Protein 1I8K (pdb70)

Organism: Mus musculus (NCBI:txid10090)

B-factor: mean 15.09, std 10.27, range [2.0, 88.04]

Nearest PDB structures (foldseek):
  1i8k-assembly1_A  TM=1.010E+00  e=1.337E-21  Mus musculus
  4n1c-assembly1_B  TM=9.936E-01  e=2.724E-16  Homo sapiens
  6s2i-assembly1_B  TM=9.780E-01  e=7.546E-16  Mus musculus
  3d9a-assembly1_L  TM=9.884E-01  e=3.989E-14  unclassified
  5l0q-assembly1_E  TM=9.856E-01  e=5.806E-14  Homo sapiens

Structure (mmCIF, N/CA/C/O backbone):
data_1I8K
#
_entry.id   1I8K
#
_cell.length_a   110.500
_cell.length_b   44.800
_cell.length_c   108.600
_cell.angle_alpha   90.00
_cell.angle_beta   90.00
_cell.angle_gamma   90.00
#
_symmetry.space_group_name_H-M   'C 2 2 21'
#
loop_
_entity.id
_entity.type
_entity.pdbx_description
1 polymer 'EPIDERMAL GROWTH FACTOR RECEPTOR ANTIBODY MR1SCFV LIGHT CHAIN'
2 polymer 'EPIDERMAL GROWTH FACTOR RECEPTOR ANTIBODY MR1SCFV HEAVY CHAIN'
3 polymer 'EPIDERMAL GROWTH FACTOR RECEPTOR, EGFRVIII PEPTIDE ANTIGEN'
4 water water
#
loop_
_atom_site.group_PDB
_atom_site.id
_atom_site.type_symbol
_atom_site.label_atom_id
_atom_site.label_alt_id
_atom_site.label_comp_id
_atom_site.label_asym_id
_atom_site.label_entity_id
_atom_site.label_seq_id
_atom_site.pdbx_PDB_ins_code
_atom_site.Cartn_x
_atom_site.Cartn_y
_atom_site.Cartn_z
_atom_site.occupancy
_atom_site.B_iso_or_equiv
_atom_site.auth_seq_id
_atom_site.auth_comp_id
_atom_site.auth_asym_id
_atom_site.auth_atom_id
_atom_site.pdbx_PDB_model_num
ATOM 1 N N . ASP A 1 1 ? 12.212 6.782 9.326 1.00 27.84 1 ASP A N 1
ATOM 2 C CA . ASP A 1 1 ? 12.685 8.126 9.118 1.00 22.63 1 ASP A CA 1
ATOM 3 C C . ASP A 1 1 ? 11.677 8.808 8.226 1.00 21.18 1 ASP A C 1
ATOM 4 O O . ASP A 1 1 ? 11.544 8.546 7.021 1.00 22.09 1 ASP A O 1
ATOM 9 N N . ILE A 1 2 ? 10.924 9.674 8.873 1.00 16.75 2 ILE A N 1
ATOM 10 C CA . ILE A 1 2 ? 9.885 10.402 8.210 1.00 13.41 2 ILE A CA 1
ATOM 11 C C . ILE A 1 2 ? 10.547 11.697 7.796 1.00 13.31 2 ILE A C 1
ATOM 12 O O . ILE A 1 2 ? 11.205 12.333 8.623 1.00 13.72 2 ILE A O 1
ATOM 17 N N . GLU A 1 3 ? 10.445 12.119 6.541 1.00 12.95 3 GLU A N 1
ATOM 18 C CA . GLU A 1 3 ? 11.066 13.359 6.122 1.00 13.57 3 GLU A CA 1
ATOM 19 C C . GLU A 1 3 ? 9.954 14.402 6.046 1.00 12.45 3 GLU A C 1
ATOM 20 O O . GLU A 1 3 ? 8.812 14.088 5.681 1.00 11.22 3 GLU A O 1
ATOM 26 N N . LEU A 1 4 ? 10.270 15.628 6.446 1.00 11.71 4 LEU A N 1
ATOM 27 C CA . LEU A 1 4 ? 9.363 16.752 6.412 1.00 9.80 4 LEU A CA 1
ATOM 28 C C . LEU A 1 4 ? 9.964 17.765 5.457 1.00 11.42 4 LEU A C 1
ATOM 29 O O . LEU A 1 4 ? 11.160 18.081 5.562 1.00 10.17 4 LEU A O 1
ATOM 34 N N . THR A 1 5 ? 9.163 18.305 4.538 1.00 11.85 5 THR A N 1
ATOM 35 C CA . THR A 1 5 ? 9.621 19.327 3.607 1.00 10.46 5 THR A CA 1
ATOM 36 C C . THR A 1 5 ? 8.653 20.505 3.694 1.00 11.28 5 THR A C 1
ATOM 37 O O . THR A 1 5 ? 7.432 20.334 3.468 1.00 10.28 5 THR A O 1
ATOM 41 N N . GLN A 1 6 ? 9.211 21.683 4.019 1.00 10.95 6 GLN A N 1
ATOM 42 C CA . GLN A 1 6 ? 8.412 22.897 4.118 1.00 12.64 6 GLN A CA 1
ATOM 43 C C . GLN A 1 6 ? 8.374 23.725 2.849 1.00 14.71 6 GLN A C 1
ATOM 44 O O . GLN A 1 6 ? 9.279 23.606 2.002 1.00 14.45 6 GLN A O 1
ATOM 50 N N . SER A 1 7 ? 7.354 24.564 2.678 1.00 13.98 7 SER A N 1
ATOM 51 C CA . SER A 1 7 ? 7.302 25.453 1.543 1.00 14.85 7 SER A CA 1
ATOM 52 C C . SER A 1 7 ? 6.398 26.625 1.889 1.00 16.25 7 SER A C 1
ATOM 53 O O . SER A 1 7 ? 5.558 26.480 2.780 1.00 17.50 7 SER A O 1
ATOM 56 N N . PRO A 1 8 ? 6.546 27.815 1.304 1.00 16.64 8 PRO A N 1
ATOM 57 C CA . PRO A 1 8 ? 7.714 28.245 0.528 1.00 16.49 8 PRO A CA 1
ATOM 58 C C . PRO A 1 8 ? 9.000 28.300 1.354 1.00 15.33 8 PRO A C 1
ATOM 59 O O . PRO A 1 8 ? 8.938 28.283 2.574 1.00 15.40 8 PRO A O 1
ATOM 63 N N . ALA A 1 9 ? 10.196 28.309 0.791 1.00 14.25 9 ALA A N 1
ATOM 64 C CA . ALA A 1 9 ? 11.410 28.475 1.588 1.00 13.88 9 ALA A CA 1
ATOM 65 C C . ALA A 1 9 ? 11.392 29.855 2.267 1.00 15.04 9 ALA A C 1
ATOM 66 O O . ALA A 1 9 ? 11.923 29.999 3.380 1.00 14.96 9 ALA A O 1
ATOM 68 N N . SER A 1 10 ? 10.836 30.912 1.640 1.00 15.97 10 SER A N 1
ATOM 69 C CA . SER A 1 10 ? 10.701 32.200 2.318 1.00 18.14 10 SER A CA 1
ATOM 70 C C . SER A 1 10 ? 9.608 33.009 1.693 1.00 19.27 10 SER A C 1
ATOM 71 O O . SER A 1 10 ? 9.226 32.712 0.555 1.00 19.36 10 SER A O 1
ATOM 74 N N . LEU A 1 11 ? 9.070 34.003 2.395 1.00 20.76 11 LEU A N 1
ATOM 75 C CA . LEU A 1 11 ? 8.095 34.903 1.805 1.00 21.69 11 LEU A CA 1
ATOM 76 C C . LEU A 1 11 ? 8.089 36.205 2.579 1.00 20.87 11 LEU A C 1
ATOM 77 O O . LEU A 1 11 ? 8.613 36.290 3.695 1.00 18.86 11 LEU A O 1
ATOM 82 N N . SER A 1 12 ? 7.566 37.221 1.903 1.00 21.40 12 SER A N 1
ATOM 83 C CA . SER A 1 12 ? 7.508 38.584 2.392 1.00 22.77 12 SER A CA 1
ATOM 84 C C . SER A 1 12 ? 6.071 38.958 2.225 1.00 23.58 12 SER A C 1
ATOM 85 O O . SER A 1 12 ? 5.535 38.814 1.112 1.00 23.50 12 SER A O 1
ATOM 88 N N . VAL A 1 13 ? 5.431 39.373 3.315 1.00 23.43 13 VAL A N 1
ATOM 89 C CA . VAL A 1 13 ? 4.058 39.840 3.225 1.00 23.79 13 VAL A CA 1
ATOM 90 C C . VAL A 1 13 ? 3.994 41.258 3.796 1.00 24.39 13 VAL A C 1
ATOM 91 O O . VAL A 1 13 ? 4.926 41.729 4.435 1.00 23.58 13 VAL A O 1
ATOM 95 N N . ALA A 1 14 ? 2.892 41.951 3.534 1.00 25.37 14 ALA A N 1
ATOM 96 C CA . ALA A 1 14 ? 2.651 43.266 4.092 1.00 26.05 14 ALA A CA 1
ATOM 97 C C . ALA A 1 14 ? 1.814 43.067 5.352 1.00 25.77 14 ALA A C 1
ATOM 98 O O . ALA A 1 14 ? 1.056 42.076 5.444 1.00 23.98 14 ALA A O 1
ATOM 100 N N . THR A 1 15 ? 1.910 43.987 6.315 1.00 24.33 15 THR A N 1
ATOM 101 C CA . THR A 1 15 ? 1.097 43.896 7.511 1.00 25.98 15 THR A CA 1
ATOM 102 C C . THR A 1 15 ? -0.386 43.828 7.178 1.00 25.44 15 THR A C 1
ATOM 103 O O . THR A 1 15 ? -0.896 44.476 6.251 1.00 25.54 15 THR A O 1
ATOM 107 N N . GLY A 1 16 ? -0.969 42.842 7.842 1.00 24.01 16 GLY A N 1
ATOM 108 C CA . GLY A 1 16 ? -2.375 42.568 7.789 1.00 24.59 16 GLY A CA 1
ATOM 109 C C . GLY A 1 16 ? -2.693 41.530 6.735 1.00 25.74 16 GLY A C 1
ATOM 110 O O . GLY A 1 16 ? -3.860 41.139 6.654 1.00 27.36 16 GLY A O 1
ATOM 111 N N . GLU A 1 17 ? -1.723 41.049 5.946 1.00 25.61 17 GLU A N 1
ATOM 112 C CA . GLU A 1 17 ? -1.989 40.013 4.952 1.00 27.66 17 GLU A CA 1
ATOM 113 C C . GLU A 1 17 ? -1.874 38.598 5.520 1.00 26.26 17 GLU A C 1
ATOM 114 O O . GLU A 1 17 ? -1.193 38.391 6.521 1.00 23.54 17 GLU A O 1
ATOM 120 N N . LYS A 1 18 ? -2.530 37.614 4.922 1.00 25.29 18 LYS A N 1
ATOM 121 C CA . LYS A 1 18 ? -2.494 36.228 5.381 1.00 25.46 18 LYS A CA 1
ATOM 122 C C . LYS A 1 18 ? -1.226 35.501 4.956 1.00 24.22 18 LYS A C 1
ATOM 123 O O . LYS A 1 18 ? -0.822 35.741 3.811 1.00 24.04 18 LYS A O 1
ATOM 129 N N . VAL A 1 19 ? -0.552 34.661 5.767 1.00 22.90 19 VAL A N 1
ATOM 130 C CA . VAL A 1 19 ? 0.533 33.851 5.206 1.00 21.22 19 VAL A CA 1
ATOM 131 C C . VAL A 1 19 ? 0.108 32.393 5.314 1.00 19.66 19 VAL A C 1
ATOM 132 O O . VAL A 1 19 ? -0.651 32.028 6.221 1.00 17.00 19 VAL A O 1
ATOM 136 N N . THR A 1 20 ? 0.507 31.595 4.333 1.00 18.22 20 THR A N 1
ATOM 137 C CA . THR A 1 20 ? 0.210 30.168 4.271 1.00 18.49 20 THR A CA 1
ATOM 138 C C . THR A 1 20 ? 1.550 29.484 4.088 1.00 18.16 20 THR A C 1
ATOM 139 O O . THR A 1 20 ? 2.339 29.881 3.218 1.00 18.83 20 THR A O 1
ATOM 143 N N . ILE A 1 21 ? 1.845 28.508 4.942 1.00 17.73 21 ILE A N 1
ATOM 144 C CA . ILE A 1 21 ? 3.118 27.783 4.954 1.00 18.86 21 ILE A CA 1
ATOM 145 C C . ILE A 1 21 ? 2.677 26.337 4.982 1.00 18.54 21 ILE A C 1
ATOM 146 O O . ILE A 1 21 ? 1.686 25.993 5.643 1.00 18.51 21 ILE A O 1
ATOM 151 N N . ARG A 1 22 ? 3.387 25.475 4.292 1.00 16.27 22 ARG A N 1
ATOM 152 C CA . ARG A 1 22 ? 3.012 24.083 4.237 1.00 15.53 22 ARG A CA 1
ATOM 153 C C . ARG A 1 22 ? 4.164 23.208 4.696 1.00 14.11 22 ARG A C 1
ATOM 154 O O . ARG A 1 22 ? 5.328 23.618 4.6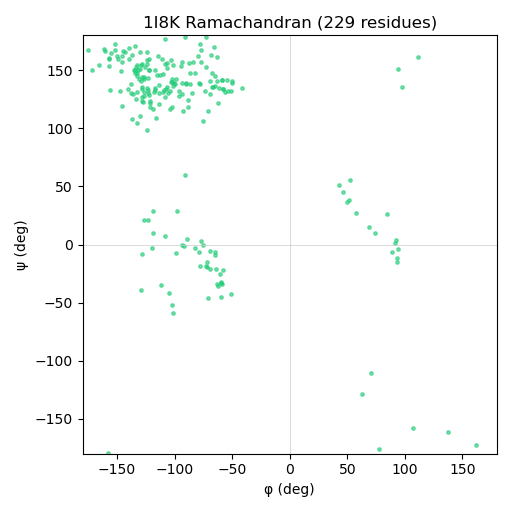54 1.00 14.46 22 ARG A O 1
ATOM 162 N N . CYS A 1 23 ? 3.843 22.019 5.173 1.00 11.30 23 CYS A N 1
ATOM 163 C CA . CYS A 1 23 ? 4.842 21.061 5.558 1.00 10.69 23 CYS A CA 1
ATOM 164 C C . CYS A 1 23 ? 4.259 19.694 5.215 1.00 12.08 23 CYS A C 1
ATOM 165 O O . CYS A 1 23 ? 3.178 19.306 5.698 1.00 10.91 23 CYS A O 1
ATOM 168 N N . MET A 1 24 ? 4.925 18.959 4.325 1.00 12.33 24 MET A N 1
ATOM 169 C CA . MET A 1 24 ? 4.424 17.644 3.942 1.00 13.23 24 MET A CA 1
ATOM 170 C C . MET A 1 24 ? 5.356 16.581 4.503 1.00 13.32 24 MET A C 1
ATOM 171 O O . MET A 1 24 ? 6.573 16.807 4.640 1.00 14.21 24 MET A O 1
ATOM 176 N N . THR A 1 25 ? 4.817 15.427 4.867 1.00 12.61 25 THR A N 1
ATOM 177 C CA . THR A 1 25 ? 5.627 14.369 5.450 1.00 14.54 25 THR A CA 1
ATOM 178 C C . THR A 1 25 ? 5.705 13.225 4.435 1.00 15.58 25 THR A C 1
ATOM 179 O O . THR A 1 25 ? 4.846 13.107 3.539 1.00 15.47 25 THR A O 1
ATOM 183 N N . SER A 1 26 ? 6.709 12.359 4.571 1.00 14.94 26 SER A N 1
ATOM 184 C CA . SER A 1 26 ? 6.885 11.253 3.668 1.00 14.05 26 SER A CA 1
ATOM 185 C C . SER A 1 26 ? 5.919 10.135 4.008 1.00 15.38 26 SER A C 1
ATOM 186 O O . SER A 1 26 ? 5.683 9.268 3.171 1.00 17.43 26 SER A O 1
ATOM 189 N N . THR A 1 27 ? 5.335 10.071 5.200 1.00 15.14 27 THR A N 1
ATOM 190 C CA . THR A 1 27 ? 4.402 9.025 5.550 1.00 16.01 27 THR A CA 1
ATOM 191 C C . THR A 1 27 ? 3.520 9.599 6.654 1.00 15.74 27 THR A C 1
ATOM 192 O O . THR A 1 27 ? 3.832 10.664 7.201 1.00 14.91 27 THR A O 1
ATOM 196 N N . ASP A 1 28 ? 2.386 8.944 6.925 1.00 13.48 28 ASP A N 1
ATOM 197 C CA . ASP A 1 28 ? 1.436 9.357 7.948 1.00 14.94 28 ASP A CA 1
ATOM 198 C C . ASP A 1 28 ? 2.068 9.534 9.332 1.00 15.02 28 ASP A C 1
ATOM 199 O O . ASP A 1 28 ? 2.909 8.742 9.760 1.00 14.89 28 ASP A O 1
ATOM 204 N N . ILE A 1 29 ? 1.621 10.553 10.062 1.00 13.14 29 ILE A N 1
ATOM 205 C CA . ILE A 1 29 ? 2.170 10.813 11.368 1.00 12.78 29 ILE A CA 1
ATOM 206 C C . ILE A 1 29 ? 1.086 10.909 12.433 1.00 12.10 29 ILE A C 1
ATOM 207 O O . ILE A 1 29 ? 1.315 11.478 13.500 1.00 11.40 29 ILE A O 1
ATOM 212 N N . ASP A 1 30 ? -0.109 10.347 12.206 1.00 13.14 30 ASP A N 1
ATOM 213 C CA . ASP A 1 30 ? -1.212 10.323 13.169 1.00 11.08 30 ASP A CA 1
ATOM 214 C C . ASP A 1 30 ? -1.525 11.707 13.736 1.00 11.03 30 ASP A C 1
ATOM 215 O O . ASP A 1 30 ? -1.837 11.895 14.919 1.00 10.24 30 ASP A O 1
ATOM 220 N N . ASP A 1 31 ? -1.437 12.703 12.852 1.00 9.78 31 ASP A N 1
ATOM 221 C CA . ASP A 1 31 ? -1.661 14.099 13.184 1.00 10.17 31 ASP A CA 1
ATOM 222 C C . ASP A 1 31 ? -0.772 14.664 14.286 1.00 8.74 31 ASP A C 1
ATOM 223 O O . ASP A 1 31 ? -1.109 15.653 14.931 1.00 6.63 31 ASP A O 1
ATOM 228 N N . ASP A 1 32 ? 0.430 14.105 14.469 1.00 7.85 32 ASP A N 1
ATOM 229 C CA . ASP A 1 32 ? 1.355 14.616 15.463 1.00 7.81 32 ASP A CA 1
ATOM 230 C C . ASP A 1 32 ? 2.261 15.673 14.835 1.00 8.22 32 ASP A C 1
ATOM 231 O O . ASP A 1 32 ? 3.493 15.513 14.785 1.00 8.41 32 ASP A O 1
ATOM 236 N N . MET A 1 33 ? 1.655 16.745 14.311 1.00 8.07 33 MET A N 1
ATOM 237 C CA . MET A 1 33 ? 2.420 17.812 13.666 1.00 8.37 33 MET A CA 1
ATOM 238 C C . MET A 1 33 ? 2.500 18.971 14.649 1.00 7.87 33 MET A C 1
ATOM 239 O O . MET A 1 33 ? 1.538 19.299 15.343 1.00 6.52 33 MET A O 1
ATOM 244 N N . ASN A 1 34 ? 3.658 19.607 14.725 1.00 8.08 34 ASN A N 1
ATOM 245 C CA . ASN A 1 34 ? 3.924 20.680 15.683 1.00 7.30 34 ASN A CA 1
ATOM 246 C C . ASN A 1 34 ? 4.556 21.814 14.916 1.00 6.81 34 ASN A C 1
ATOM 247 O O . ASN A 1 34 ? 5.269 21.569 13.921 1.00 7.56 34 ASN A O 1
ATOM 252 N N . TRP A 1 35 ? 4.291 23.029 15.350 1.00 5.56 35 TRP A N 1
ATOM 253 C CA . TRP A 1 35 ? 4.834 24.184 14.666 1.00 7.40 35 TRP A CA 1
ATOM 254 C C . TRP A 1 35 ? 5.518 25.101 15.683 1.00 6.28 35 TRP A C 1
ATOM 255 O O . TRP A 1 35 ? 4.999 25.338 16.781 1.00 5.91 35 TRP A O 1
ATOM 266 N N . TYR A 1 36 ? 6.652 25.671 15.298 1.00 6.23 36 TYR A N 1
ATOM 267 C CA . TYR A 1 36 ? 7.459 26.557 16.108 1.00 7.17 36 TYR A CA 1
ATOM 268 C C . TYR A 1 36 ? 7.779 27.839 15.329 1.00 8.31 36 TYR A C 1
ATOM 269 O O . TYR A 1 36 ? 7.828 27.850 14.087 1.00 9.03 36 TYR A O 1
ATOM 278 N N . GLN A 1 37 ? 8.036 28.911 16.066 1.00 8.64 37 GLN A N 1
ATOM 279 C CA . GLN A 1 37 ? 8.424 30.205 15.490 1.00 8.12 37 GLN A CA 1
ATOM 280 C C . GLN A 1 37 ? 9.747 30.525 16.124 1.00 8.41 37 GLN A C 1
ATOM 281 O O . GLN A 1 37 ? 9.819 30.482 17.354 1.00 8.95 37 GLN A O 1
ATOM 287 N N . GLN A 1 38 ? 10.795 30.896 15.396 1.00 10.13 38 GLN A N 1
ATOM 288 C CA . GLN A 1 38 ? 12.058 31.206 16.049 1.00 8.87 38 GLN A CA 1
ATOM 289 C C . GLN A 1 38 ? 12.492 32.592 15.583 1.00 9.80 38 GLN A C 1
ATOM 290 O O . GLN A 1 38 ? 12.494 32.893 14.372 1.00 9.16 38 GLN A O 1
ATOM 296 N N . LYS A 1 39 ? 12.845 33.400 16.575 1.00 11.07 39 LYS A N 1
ATOM 297 C CA . LYS A 1 39 ? 13.351 34.751 16.360 1.00 14.04 39 LYS A CA 1
ATOM 298 C C . LYS A 1 39 ? 14.851 34.770 16.557 1.00 15.12 39 LYS A C 1
ATOM 299 O O . LYS A 1 39 ? 15.383 33.877 17.226 1.00 13.50 39 LYS A O 1
ATOM 305 N N . PRO A 1 40 ? 15.617 35.733 16.027 1.00 18.18 40 PRO A N 1
ATOM 306 C CA . PRO A 1 40 ? 17.078 35.725 16.107 1.00 18.66 40 PRO A CA 1
ATOM 307 C C . PRO A 1 40 ? 17.564 35.695 17.539 1.00 17.16 40 PRO A C 1
ATOM 308 O O . PRO A 1 40 ? 17.023 36.361 18.416 1.00 18.32 40 PRO A O 1
ATOM 312 N N . GLY A 1 41 ? 18.526 34.825 17.790 1.00 16.67 41 GLY A N 1
ATOM 313 C CA . GLY A 1 41 ? 19.140 34.706 19.098 1.00 16.72 41 GLY A CA 1
ATOM 314 C C . GLY A 1 41 ? 18.261 34.023 20.133 1.00 17.08 41 GLY A C 1
ATOM 315 O O . GLY A 1 41 ? 18.607 34.034 21.311 1.00 15.61 41 GLY A O 1
ATOM 316 N N . GLU A 1 42 ? 17.128 33.418 19.758 1.00 16.47 42 GLU A N 1
ATOM 317 C CA . GLU A 1 42 ? 16.264 32.738 20.719 1.00 15.45 42 GLU A CA 1
ATOM 318 C C . GLU A 1 42 ? 16.062 31.296 20.289 1.00 11.40 42 GLU A C 1
ATOM 319 O O . GLU A 1 42 ? 16.242 31.013 19.103 1.00 10.52 42 GLU A O 1
ATOM 325 N N . PRO A 1 43 ? 15.677 30.345 21.149 1.00 10.65 43 PRO A N 1
ATOM 326 C CA . PRO A 1 43 ? 15.218 29.025 20.737 1.00 9.71 43 PRO A CA 1
ATOM 327 C C . PRO A 1 43 ? 13.884 29.120 20.021 1.00 10.24 43 PRO A C 1
ATOM 328 O O . PRO A 1 43 ? 13.181 30.144 20.144 1.00 11.39 43 PRO A O 1
ATOM 332 N N . PRO A 1 44 ? 13.476 28.090 19.276 1.00 11.14 44 PRO A N 1
ATOM 333 C CA . PRO A 1 44 ? 12.144 28.007 18.708 1.00 9.93 44 PRO A CA 1
ATOM 334 C C . PRO A 1 44 ? 11.112 28.050 19.837 1.00 10.07 44 PRO A C 1
ATOM 335 O O . PRO A 1 44 ? 11.313 27.473 20.902 1.00 9.56 44 PRO A O 1
ATOM 339 N N . LYS A 1 45 ? 10.002 28.749 19.592 1.00 9.21 45 LYS A N 1
ATOM 340 C CA . LYS A 1 45 ? 8.901 28.913 20.512 1.00 9.36 45 LYS A CA 1
ATOM 341 C C . LYS A 1 45 ? 7.775 28.029 19.995 1.00 7.74 45 LYS A C 1
ATOM 342 O O . LYS A 1 45 ? 7.398 28.136 18.823 1.00 7.88 45 LYS A O 1
ATOM 348 N N . PHE A 1 46 ? 7.192 27.206 20.868 1.00 7.68 46 PHE A N 1
ATOM 349 C CA . PHE A 1 46 ? 6.126 26.240 20.548 1.00 6.91 46 PHE A CA 1
ATOM 350 C C . PHE A 1 46 ? 4.831 26.963 20.248 1.00 7.71 46 PHE A C 1
ATOM 351 O O . PHE A 1 46 ? 4.287 27.597 21.159 1.00 8.00 46 PHE A O 1
ATOM 359 N N . LEU A 1 47 ? 4.307 26.893 19.029 1.00 6.70 47 LEU A N 1
ATOM 360 C CA . LEU A 1 47 ? 3.063 27.582 18.735 1.00 6.40 47 LEU A CA 1
ATOM 361 C C . LEU A 1 47 ? 1.865 26.648 18.645 1.00 7.71 47 LEU A C 1
ATOM 362 O O . LEU A 1 47 ? 0.770 26.980 19.144 1.00 6.98 47 LEU A O 1
ATOM 367 N N . ILE A 1 48 ? 2.078 25.496 17.996 1.00 5.72 48 ILE A N 1
ATOM 368 C CA . ILE A 1 48 ? 0.999 24.557 17.701 1.00 8.82 48 ILE A CA 1
ATOM 369 C C . ILE A 1 48 ? 1.479 23.166 18.095 1.00 9.05 48 ILE A C 1
ATOM 370 O O . ILE A 1 48 ? 2.581 22.788 17.679 1.00 9.60 48 ILE A O 1
ATOM 375 N N . SER A 1 49 ? 0.689 22.388 18.848 1.00 8.33 49 SER A N 1
ATOM 376 C CA . SER A 1 49 ? 1.060 21.010 19.139 1.00 7.28 49 SER A CA 1
ATOM 377 C C . SER A 1 49 ? 0.172 20.008 18.387 1.00 6.69 49 SER A C 1
ATOM 378 O O . SER A 1 49 ? -0.809 20.377 17.722 1.00 5.93 49 SER A O 1
ATOM 381 N N . GLU A 1 50 ? 0.512 18.730 18.570 1.00 6.22 50 GLU A N 1
ATOM 382 C CA . GLU A 1 50 ? -0.164 17.572 17.971 1.00 6.83 50 GLU A CA 1
ATOM 383 C C . GLU A 1 50 ? -1.690 17.740 18.008 1.00 7.16 50 GLU A C 1
ATOM 384 O O . GLU A 1 50 ? -2.196 18.145 19.062 1.00 7.47 50 GLU A O 1
ATOM 390 N N . GLY A 1 51 ? -2.432 17.452 16.927 1.00 8.29 51 GLY A N 1
ATOM 391 C CA . GLY A 1 51 ? -3.896 17.636 16.933 1.00 7.16 51 GLY A CA 1
ATOM 392 C C . GLY A 1 51 ? -4.264 19.071 16.597 1.00 8.08 51 GLY A C 1
ATOM 393 O O . GLY A 1 51 ? -5.316 19.576 16.993 1.00 9.35 51 GLY A O 1
ATOM 394 N N . ASN A 1 52 ? -3.386 19.758 15.846 1.00 9.09 52 ASN A N 1
ATOM 395 C CA . ASN A 1 52 ? -3.560 21.119 15.355 1.00 10.17 52 ASN A CA 1
ATOM 396 C C . ASN A 1 52 ? -4.143 22.082 16.378 1.00 8.50 52 ASN A C 1
ATOM 397 O O . ASN A 1 52 ? -5.105 22.798 16.096 1.00 12.01 52 ASN A O 1
ATOM 402 N N . THR A 1 53 ? -3.570 22.146 17.564 1.00 7.47 53 THR A N 1
ATOM 403 C CA . THR A 1 53 ? -4.108 22.999 18.579 1.00 9.83 53 THR A CA 1
ATOM 404 C C . THR A 1 53 ? -3.104 24.070 18.989 1.00 10.87 53 THR A C 1
ATOM 405 O O . THR A 1 53 ? -1.924 23.802 19.255 1.00 10.88 53 THR A O 1
ATOM 409 N N . LEU A 1 54 ? -3.598 25.297 19.016 1.00 9.15 54 LEU A N 1
ATOM 410 C CA . LEU A 1 54 ? -2.795 26.443 19.375 1.00 14.15 54 LEU A CA 1
ATOM 411 C C . LEU A 1 54 ? -2.356 26.349 20.835 1.00 15.80 54 LEU A C 1
ATOM 412 O O . LEU A 1 54 ? -3.152 25.971 21.707 1.00 17.59 54 LEU A O 1
ATOM 417 N N . ARG A 1 55 ? -1.097 26.639 21.164 1.00 14.87 55 ARG A N 1
ATOM 418 C CA . ARG A 1 55 ? -0.661 26.637 22.553 1.00 15.57 55 ARG A CA 1
ATOM 419 C C . ARG A 1 55 ? -1.340 27.783 23.311 1.00 16.14 55 ARG A C 1
ATOM 420 O O . ARG A 1 55 ? -1.601 28.839 22.711 1.00 15.32 55 ARG A O 1
ATOM 428 N N . PRO A 1 56 ? -1.658 27.708 24.606 1.00 17.87 56 PRO A N 1
ATOM 429 C CA . PRO A 1 56 ? -2.201 28.847 25.325 1.00 17.96 56 PRO A CA 1
ATOM 430 C C . PRO A 1 56 ? -1.168 29.977 25.357 1.00 17.36 56 PRO A C 1
ATOM 431 O O . PRO A 1 56 ? 0.049 29.778 25.388 1.00 15.16 56 PRO A O 1
ATOM 435 N N . GLY A 1 57 ? -1.711 31.166 25.200 1.00 17.25 57 GLY A N 1
ATOM 436 C CA . GLY A 1 57 ? -0.911 32.356 25.117 1.00 19.56 57 GLY A CA 1
ATOM 437 C C . GLY A 1 57 ? -0.611 32.693 23.665 1.00 20.49 57 GLY A C 1
ATOM 438 O O . GLY A 1 57 ? -0.217 33.822 23.371 1.00 24.63 57 GLY A O 1
ATOM 439 N N . VAL A 1 58 ? -0.795 31.823 22.680 1.00 20.02 58 VAL A N 1
ATOM 440 C CA . VAL A 1 58 ? -0.401 32.211 21.337 1.00 19.47 58 VAL A CA 1
ATOM 441 C C . VAL A 1 58 ? -1.593 32.951 20.722 1.00 18.68 58 VAL A C 1
ATOM 442 O O . VAL A 1 58 ? -2.727 32.543 20.970 1.00 19.00 58 VAL A O 1
ATOM 446 N N . PRO A 1 59 ? -1.410 34.068 19.995 1.00 19.15 59 PRO A N 1
ATOM 447 C CA . PRO A 1 59 ? -2.457 34.840 19.325 1.00 18.98 59 PRO A CA 1
ATOM 448 C C . PRO A 1 59 ? -3.353 33.983 18.472 1.00 18.79 59 PRO A C 1
ATOM 449 O O . PRO A 1 59 ? -2.853 33.173 17.690 1.00 19.23 59 PRO A O 1
ATOM 453 N N . SER A 1 60 ? -4.654 34.231 18.484 1.00 18.62 60 SER A N 1
ATOM 454 C CA . SER A 1 60 ? -5.568 33.432 17.687 1.00 19.14 60 SER A CA 1
ATOM 455 C C . SER A 1 60 ? -5.460 33.614 16.182 1.00 16.98 60 SER A C 1
ATOM 456 O O . SER A 1 60 ? -6.099 32.903 15.411 1.00 15.44 60 SER A O 1
ATOM 459 N N . ARG A 1 61 ? -4.629 34.560 15.726 1.00 15.77 61 ARG A N 1
ATOM 460 C CA . ARG A 1 61 ? -4.430 34.750 14.299 1.00 13.80 61 ARG A CA 1
ATOM 461 C C . ARG A 1 61 ? -3.627 33.610 13.705 1.00 14.39 61 ARG A C 1
ATOM 462 O O . ARG A 1 61 ? -3.608 33.429 12.483 1.00 14.71 61 ARG A O 1
ATOM 470 N N . PHE A 1 62 ? -2.970 32.813 14.558 1.00 12.93 62 PHE A N 1
ATOM 471 C CA . PHE A 1 62 ? -2.239 31.649 14.083 1.00 13.22 62 PHE A CA 1
ATOM 472 C C . PHE A 1 62 ? -3.174 30.457 14.080 1.00 13.40 62 PHE A C 1
ATOM 473 O O . PHE A 1 62 ? -3.935 30.258 15.040 1.00 13.92 62 PHE A O 1
ATOM 481 N N . SER A 1 63 ? -3.114 29.637 13.038 1.00 13.51 63 SER A N 1
ATOM 482 C CA . SER A 1 63 ? -3.904 28.419 12.944 1.00 13.85 63 SER A CA 1
ATOM 483 C C . SER A 1 63 ? -3.078 27.365 12.222 1.00 13.56 63 SER A C 1
ATOM 484 O O . SER A 1 63 ? -2.033 27.673 11.628 1.00 10.60 63 SER A O 1
ATOM 487 N N . SER A 1 64 ? -3.529 26.109 12.281 1.00 13.42 64 SER A N 1
ATOM 488 C CA . SER A 1 64 ? -2.911 25.065 11.473 1.00 13.85 64 SER A CA 1
ATOM 489 C C . SER A 1 64 ? -3.993 24.084 11.046 1.00 14.05 64 SER A C 1
ATOM 490 O O . SER A 1 64 ? -5.074 24.084 11.646 1.00 14.74 64 SER A O 1
ATOM 493 N N . SER A 1 65 ? -3.786 23.262 10.038 1.00 13.08 65 SER A N 1
ATOM 494 C CA . SER A 1 65 ? -4.736 22.267 9.638 1.00 13.86 65 SER A CA 1
ATOM 495 C C . SER A 1 65 ? -3.985 21.199 8.866 1.00 14.75 65 SER A C 1
ATOM 496 O O . SER A 1 65 ? -2.753 21.251 8.684 1.00 13.89 65 SER A O 1
ATOM 499 N N . GLY A 1 66 ? -4.732 20.202 8.413 1.00 15.53 66 GLY A N 1
ATOM 500 C CA . GLY A 1 66 ? -4.164 19.123 7.641 1.00 15.75 66 GLY A CA 1
ATOM 501 C C . GLY A 1 66 ? -4.183 17.828 8.428 1.00 15.85 66 GLY A C 1
ATOM 502 O O . GLY A 1 66 ? -4.325 17.786 9.660 1.00 17.51 66 GLY A O 1
ATOM 503 N N . THR A 1 67 ? -4.049 16.752 7.671 1.00 14.13 67 THR A N 1
ATOM 504 C CA . THR A 1 67 ? -4.013 15.431 8.224 1.00 14.84 67 THR A CA 1
ATOM 505 C C . THR A 1 67 ? -3.183 14.619 7.243 1.00 14.34 67 THR A C 1
ATOM 506 O O . THR A 1 67 ? -2.859 15.082 6.136 1.00 13.85 67 THR A O 1
ATOM 510 N N . GLY A 1 68 ? -2.887 13.384 7.655 1.00 14.95 68 GLY A N 1
ATOM 511 C CA . GLY A 1 68 ? -2.195 12.442 6.798 1.00 13.69 68 GLY A CA 1
ATOM 512 C C . GLY A 1 68 ? -0.755 12.865 6.620 1.00 13.26 68 GLY A C 1
ATOM 513 O O . GLY A 1 68 ? 0.018 12.783 7.575 1.00 12.30 68 GLY A O 1
ATOM 514 N N . THR A 1 69 ? -0.401 13.299 5.413 1.00 14.28 69 THR A N 1
ATOM 515 C CA . THR A 1 69 ? 0.955 13.739 5.100 1.00 13.28 69 THR A CA 1
ATOM 516 C C . THR A 1 69 ? 0.957 15.202 4.679 1.00 12.54 69 THR A C 1
ATOM 517 O O . THR A 1 69 ? 1.970 15.730 4.250 1.00 13.30 69 THR A O 1
ATOM 521 N N . ASP A 1 70 ? -0.130 15.946 4.830 1.00 12.66 70 ASP A N 1
ATOM 522 C CA . ASP A 1 70 ? -0.236 17.245 4.206 1.00 13.50 70 ASP A CA 1
ATOM 523 C C . ASP A 1 70 ? -0.736 18.249 5.225 1.00 12.79 70 ASP A C 1
ATOM 524 O O . ASP A 1 70 ? -1.921 18.257 5.580 1.00 11.64 70 ASP A O 1
ATOM 529 N N . PHE A 1 71 ? 0.175 19.084 5.722 1.00 10.46 71 PHE A N 1
ATOM 530 C CA . PHE A 1 71 ? -0.146 20.002 6.808 1.00 10.47 71 PHE A CA 1
ATOM 531 C C . PHE A 1 71 ? 0.103 21.453 6.417 1.00 10.53 71 PHE A C 1
ATOM 532 O O . PHE A 1 71 ? 0.965 21.775 5.586 1.00 10.22 71 PHE A O 1
ATOM 540 N N . VAL A 1 72 ? -0.694 22.339 7.016 1.00 10.91 72 VAL A N 1
ATOM 541 C CA . VAL A 1 72 ? -0.681 23.767 6.725 1.00 11.94 72 VAL A CA 1
ATOM 542 C C . VAL A 1 72 ? -0.658 24.598 8.017 1.00 12.05 72 VAL A C 1
ATOM 543 O O . VAL A 1 72 ? -1.274 24.237 9.024 1.00 10.70 72 VAL A O 1
ATOM 547 N N . PHE A 1 73 ? 0.030 25.727 7.986 1.00 10.02 73 PHE A N 1
ATOM 548 C CA . PHE A 1 73 ? 0.099 26.687 9.043 1.00 12.04 73 PHE A CA 1
ATOM 549 C C . PHE A 1 73 ? -0.255 28.022 8.399 1.00 11.74 73 PHE A C 1
ATOM 550 O O . PHE A 1 73 ? 0.261 28.348 7.314 1.00 12.73 73 PHE A O 1
ATOM 558 N N . THR A 1 74 ? -1.107 28.808 9.053 1.00 13.01 74 THR A N 1
ATOM 559 C CA . THR A 1 74 ? -1.494 30.116 8.538 1.00 14.29 74 THR A CA 1
ATOM 560 C C . THR A 1 74 ? -1.481 31.184 9.626 1.00 15.61 74 THR A C 1
ATOM 561 O O . THR A 1 74 ? -1.675 30.941 10.839 1.00 14.63 74 THR A O 1
ATOM 565 N N . ILE A 1 75 ? -1.199 32.405 9.181 1.00 15.45 75 ILE A N 1
ATOM 566 C CA . ILE A 1 75 ? -1.308 33.562 10.051 1.00 17.09 75 ILE A CA 1
ATOM 567 C C . ILE A 1 75 ? -2.318 34.419 9.286 1.00 19.69 75 ILE A C 1
ATOM 568 O O . ILE A 1 75 ? -2.138 34.723 8.103 1.00 18.26 75 ILE A O 1
ATOM 573 N N . GLU A 1 76 ? -3.452 34.689 9.908 1.00 23.39 76 GLU A N 1
ATOM 574 C CA . GLU A 1 76 ? -4.444 35.599 9.353 1.00 29.24 76 GLU A CA 1
ATOM 575 C C . GLU A 1 76 ? -3.968 36.948 9.852 1.00 30.44 76 GLU A C 1
ATOM 576 O O . GLU A 1 76 ? -3.412 37.003 10.956 1.00 34.32 76 GLU A O 1
ATOM 582 N N . ASN A 1 77 ? -4.142 38.056 9.131 1.00 31.22 77 ASN A N 1
ATOM 583 C CA . ASN A 1 77 ? -3.820 39.394 9.674 1.00 30.35 77 ASN A CA 1
ATOM 584 C C . ASN A 1 77 ? -2.392 39.470 10.246 1.00 28.27 77 ASN A C 1
ATOM 585 O O . ASN A 1 77 ? -2.193 39.816 11.412 1.00 28.10 77 ASN A O 1
ATOM 590 N N . THR A 1 78 ? -1.356 39.138 9.470 1.00 25.98 78 THR A N 1
ATOM 591 C CA . THR A 1 78 ? 0.008 39.175 9.980 1.00 24.25 78 THR A CA 1
ATOM 592 C C . THR A 1 78 ? 0.472 40.551 10.488 1.00 23.69 78 THR A C 1
ATOM 593 O O . THR A 1 78 ? 0.141 41.619 9.958 1.00 23.50 78 THR A O 1
ATOM 597 N N . LEU A 1 79 ? 1.229 40.544 11.569 1.00 21.45 79 LEU A N 1
ATOM 598 C CA . LEU A 1 79 ? 1.747 41.750 12.183 1.00 20.89 79 LEU A CA 1
ATOM 599 C C . LEU A 1 79 ? 3.267 41.770 12.062 1.00 20.43 79 LEU A C 1
ATOM 600 O O . LEU A 1 79 ? 3.908 40.735 11.854 1.00 18.76 79 LEU A O 1
ATOM 605 N N . SER A 1 80 ? 3.906 42.918 12.224 1.00 21.50 80 SER A N 1
ATOM 606 C CA . SER A 1 80 ? 5.352 43.010 12.128 1.00 23.65 80 SER A CA 1
ATOM 607 C C . SER A 1 80 ? 6.084 42.129 13.128 1.00 22.45 80 SER A C 1
ATOM 608 O O . SER A 1 80 ? 7.132 41.563 12.825 1.00 21.67 80 SER A O 1
ATOM 611 N N . GLU A 1 81 ? 5.514 41.964 14.323 1.00 21.36 81 GLU A N 1
ATOM 612 C CA . GLU A 1 81 ? 6.106 41.098 15.320 1.00 21.67 81 GLU A CA 1
ATOM 613 C C . GLU A 1 81 ? 6.131 39.630 14.898 1.00 19.72 81 GLU A C 1
ATOM 614 O O . GLU A 1 81 ? 6.669 38.801 15.608 1.00 20.93 81 GLU A O 1
ATOM 620 N N . ASP A 1 82 ? 5.538 39.217 13.791 1.00 18.80 82 ASP A N 1
ATOM 621 C CA . ASP A 1 82 ? 5.568 37.821 13.380 1.00 18.96 82 ASP A CA 1
ATOM 622 C C . ASP A 1 82 ? 6.758 37.505 12.517 1.00 19.32 82 ASP A C 1
ATOM 623 O O . ASP A 1 82 ? 6.827 36.398 11.974 1.00 20.58 82 ASP A O 1
ATOM 628 N N . VAL A 1 83 ? 7.678 38.445 12.305 1.00 19.03 83 VAL A N 1
ATOM 629 C CA . VAL A 1 83 ? 8.867 38.118 11.546 1.00 19.48 83 VAL A CA 1
ATOM 630 C C . VAL A 1 83 ? 9.674 37.024 12.240 1.00 16.87 83 VAL A C 1
ATOM 631 O O . VAL A 1 83 ? 9.870 37.053 13.458 1.00 17.96 83 VAL A O 1
ATOM 635 N N . GLY A 1 84 ? 10.129 36.029 11.493 1.00 16.28 84 GLY A N 1
ATOM 636 C CA . GLY A 1 84 ? 10.932 34.970 12.077 1.00 14.93 84 GLY A CA 1
ATOM 637 C C . GLY A 1 84 ? 10.948 33.774 11.166 1.00 13.33 84 GLY A C 1
ATOM 638 O O . GLY A 1 84 ? 10.438 33.821 10.037 1.00 13.67 84 GLY A O 1
ATOM 639 N N . ASP A 1 85 ? 11.528 32.688 11.663 1.00 12.93 85 ASP A N 1
ATOM 640 C CA . ASP A 1 85 ? 11.569 31.442 10.922 1.00 14.58 85 ASP A CA 1
ATOM 641 C C . ASP A 1 85 ? 10.551 30.469 11.499 1.00 12.51 85 ASP A C 1
ATOM 642 O O . ASP A 1 85 ? 10.502 30.338 12.717 1.00 11.77 85 ASP A O 1
ATOM 647 N N . TYR A 1 86 ? 9.729 29.815 10.697 1.00 12.11 86 TYR A N 1
ATOM 648 C CA . TYR A 1 86 ? 8.695 28.899 11.197 1.00 11.96 86 TYR A CA 1
ATOM 649 C C . TYR A 1 86 ? 9.062 27.471 10.838 1.00 11.07 86 TYR A C 1
ATOM 650 O O . TYR A 1 86 ? 9.449 27.196 9.683 1.00 12.64 86 TYR A O 1
ATOM 659 N N . TYR A 1 87 ? 8.999 26.582 11.822 1.00 9.79 87 TYR A N 1
ATOM 660 C CA . TYR A 1 87 ? 9.422 25.193 11.641 1.00 9.04 87 TYR A CA 1
ATOM 661 C C . TYR A 1 87 ? 8.329 24.216 11.960 1.00 7.84 87 TYR A C 1
ATOM 662 O O . TYR A 1 87 ? 7.574 24.494 12.888 1.00 7.33 87 TYR A O 1
ATOM 671 N N . CYS A 1 88 ? 8.229 23.118 11.221 1.00 7.56 88 CYS A N 1
ATOM 672 C CA . CYS A 1 88 ? 7.284 22.060 11.550 1.00 8.04 88 CYS A CA 1
ATOM 673 C C . CYS A 1 88 ? 8.108 20.911 12.104 1.00 8.25 88 CYS A C 1
ATOM 674 O O . CYS A 1 88 ? 9.307 20.814 11.783 1.00 8.99 88 CYS A O 1
ATOM 677 N N . LEU A 1 89 ? 7.483 20.048 12.902 1.00 7.60 89 LEU A N 1
ATOM 678 C CA . LEU A 1 89 ? 8.120 18.930 13.579 1.00 5.80 89 LEU A CA 1
ATOM 679 C C . LEU A 1 89 ? 7.106 17.785 13.690 1.00 6.19 89 LEU A C 1
ATOM 680 O O . LEU A 1 89 ? 5.963 18.001 14.134 1.00 7.65 89 LEU A O 1
ATOM 685 N N . GLN A 1 90 ? 7.501 16.569 13.342 1.00 5.54 90 GLN A N 1
ATOM 686 C CA . GLN A 1 90 ? 6.617 15.438 13.584 1.00 7.06 90 GLN A CA 1
ATOM 687 C C . GLN A 1 90 ? 7.140 14.771 14.847 1.00 6.16 90 GLN A C 1
ATO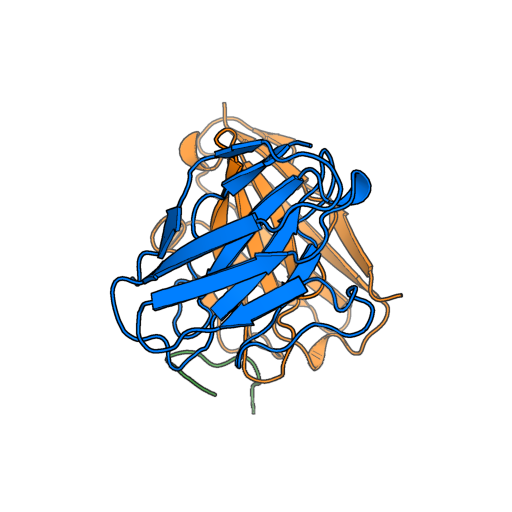M 688 O O . GLN A 1 90 ? 8.363 14.599 15.030 1.00 6.69 90 GLN A O 1
ATOM 694 N N . SER A 1 91 ? 6.204 14.370 15.690 1.00 5.52 91 SER A N 1
ATOM 695 C CA . SER A 1 91 ? 6.568 13.686 16.902 1.00 6.84 91 SER A CA 1
ATOM 696 C C . SER A 1 91 ? 5.914 12.325 17.015 1.00 7.16 91 SER A C 1
ATOM 697 O O . SER A 1 91 ? 5.755 11.789 18.127 1.00 6.35 91 SER A O 1
ATOM 700 N N . PHE A 1 92 ? 5.501 11.785 15.876 1.00 6.51 92 PHE A N 1
ATOM 701 C CA . PHE A 1 92 ? 4.885 10.467 15.836 1.00 6.94 92 PHE A CA 1
ATOM 702 C C . PHE A 1 92 ? 5.916 9.355 16.114 1.00 7.52 92 PHE A C 1
ATOM 703 O O . PHE A 1 92 ? 5.681 8.354 16.815 1.00 7.71 92 PHE A O 1
ATOM 711 N N . ASN A 1 93 ? 7.068 9.459 15.467 1.00 7.26 93 ASN A N 1
ATOM 712 C CA . ASN A 1 93 ? 8.107 8.448 15.583 1.00 9.29 93 ASN A CA 1
ATOM 713 C C . ASN A 1 93 ? 9.467 9.041 15.839 1.00 8.32 93 ASN A C 1
ATOM 714 O O . ASN A 1 93 ? 9.751 10.173 15.471 1.00 7.83 93 ASN A O 1
ATOM 719 N N . VAL A 1 94 ? 10.318 8.240 16.463 1.00 8.87 94 VAL A N 1
ATOM 720 C CA . VAL A 1 94 ? 11.722 8.570 16.672 1.00 8.88 94 VAL A CA 1
ATOM 721 C C . VAL A 1 94 ? 12.341 7.979 15.383 1.00 9.16 94 VAL A C 1
ATOM 722 O O . VAL A 1 94 ? 11.897 6.907 14.911 1.00 10.35 94 VAL A O 1
ATOM 726 N N . PRO A 1 95 ? 13.303 8.607 14.681 1.00 9.26 95 PRO A N 1
ATOM 727 C CA . PRO A 1 95 ? 13.862 9.904 15.001 1.00 8.37 95 PRO A CA 1
ATOM 728 C C . PRO A 1 95 ? 12.840 11.024 14.844 1.00 9.14 95 PRO A C 1
ATOM 729 O O . PRO A 1 95 ? 12.060 10.985 13.873 1.00 7.88 95 PRO A O 1
ATOM 733 N N . LEU A 1 96 ? 12.759 11.967 15.794 1.00 7.86 96 LEU A N 1
ATOM 734 C CA . LEU A 1 96 ? 11.852 13.088 15.587 1.00 8.07 96 LEU A CA 1
ATOM 735 C C . LEU A 1 96 ? 12.487 13.906 14.455 1.00 9.19 96 LEU A C 1
ATOM 736 O O . LEU A 1 96 ? 13.729 14.006 14.421 1.00 8.85 96 LEU A O 1
ATOM 741 N N . THR A 1 97 ? 11.727 14.454 13.507 1.00 6.89 97 THR A N 1
ATOM 742 C CA . THR A 1 97 ? 12.281 15.149 12.379 1.00 6.25 97 THR A CA 1
ATOM 743 C C . THR A 1 97 ? 11.527 16.447 12.165 1.00 6.55 97 THR A C 1
ATOM 744 O O . THR A 1 97 ? 10.327 16.574 12.425 1.00 7.08 97 THR A O 1
ATOM 748 N N . PHE A 1 98 ? 12.298 17.405 11.679 1.00 6.49 98 PHE A N 1
ATOM 749 C CA . PHE A 1 98 ? 11.897 18.773 11.464 1.00 7.42 98 PHE A CA 1
ATOM 750 C C . PHE A 1 98 ? 11.973 19.133 9.992 1.00 8.08 98 PHE A C 1
ATOM 751 O O . PHE A 1 98 ? 12.833 18.598 9.272 1.00 8.61 98 PHE A O 1
ATOM 759 N N . GLY A 1 99 ? 11.116 20.055 9.534 1.00 8.13 99 GLY A N 1
ATOM 760 C CA . GLY A 1 99 ? 11.341 20.656 8.225 1.00 8.50 99 GLY A CA 1
ATOM 761 C C . GLY A 1 99 ? 12.477 21.694 8.413 1.00 9.89 99 GLY A C 1
ATOM 762 O O . GLY A 1 99 ? 12.789 22.081 9.565 1.00 8.96 99 GLY A O 1
ATOM 763 N N . CYS A 1 100 ? 13.122 22.270 7.400 1.00 11.19 100 CYS A N 1
ATOM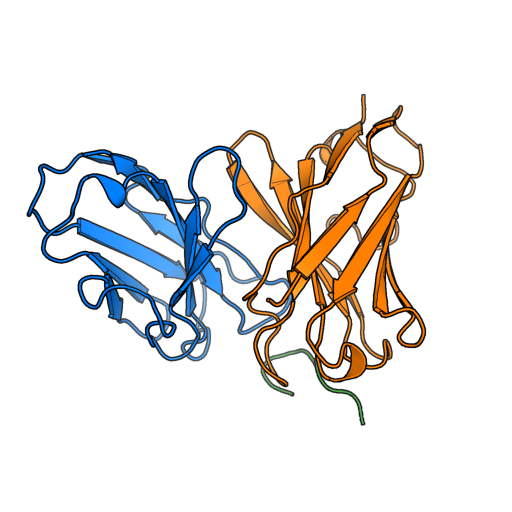 764 C CA . CYS A 1 100 ? 14.181 23.231 7.714 1.00 12.27 100 CYS A CA 1
ATOM 765 C C . CYS A 1 100 ? 13.770 24.717 7.651 1.00 13.78 100 CYS A C 1
ATOM 766 O O . CYS A 1 100 ? 14.564 25.626 7.339 1.00 12.84 100 CYS A O 1
ATOM 769 N N . GLY A 1 101 ? 12.480 24.989 7.919 1.00 11.72 101 GLY A N 1
ATOM 770 C CA . GLY A 1 101 ? 12.056 26.358 8.138 1.00 11.56 101 GLY A CA 1
ATOM 771 C C . GLY A 1 101 ? 11.536 27.088 6.924 1.00 12.71 101 GLY A C 1
ATOM 772 O O . GLY A 1 101 ? 11.841 26.730 5.784 1.00 11.84 101 GLY A O 1
ATOM 773 N N . THR A 1 102 ? 10.635 28.032 7.193 1.00 13.73 102 THR A N 1
ATOM 774 C CA . THR A 1 102 ? 10.160 28.973 6.200 1.00 13.92 102 THR A CA 1
ATOM 775 C C . THR A 1 102 ? 10.511 30.328 6.818 1.00 14.40 102 THR A C 1
ATOM 776 O O . THR A 1 102 ? 10.173 30.610 7.983 1.00 13.85 102 THR A O 1
ATOM 780 N N . LYS A 1 103 ? 11.199 31.181 6.045 1.00 15.65 103 LYS A N 1
ATOM 781 C CA . LYS A 1 103 ? 11.613 32.481 6.537 1.00 18.21 103 LYS A CA 1
ATOM 782 C C . LYS A 1 103 ? 10.526 33.502 6.277 1.00 17.59 103 LYS A C 1
ATOM 783 O O . LYS A 1 103 ? 10.116 33.637 5.114 1.00 18.51 103 LYS A O 1
ATOM 789 N N . LEU A 1 104 ? 10.026 34.215 7.292 1.00 16.56 104 LEU A N 1
ATOM 790 C CA . LEU A 1 104 ? 9.003 35.232 7.077 1.00 17.55 104 LEU A CA 1
ATOM 791 C C . LEU A 1 104 ? 9.500 36.643 7.372 1.00 18.77 104 LEU A C 1
ATOM 792 O O . LEU A 1 104 ? 10.091 36.924 8.424 1.00 17.05 104 LEU A O 1
ATOM 797 N N . GLU A 1 105 ? 9.234 37.527 6.395 1.00 22.05 105 GLU A N 1
ATOM 798 C CA . GLU A 1 105 ? 9.497 38.964 6.493 1.00 25.64 105 GLU A CA 1
ATOM 799 C C . GLU A 1 105 ? 8.207 39.730 6.194 1.00 26.84 105 GLU A C 1
ATOM 800 O O . GLU A 1 105 ? 7.302 39.227 5.497 1.00 24.92 105 GLU A O 1
ATOM 806 N N . ILE A 1 106 ? 8.140 40.926 6.775 1.00 29.46 106 ILE A N 1
ATOM 807 C CA . ILE A 1 106 ? 7.002 41.827 6.652 1.00 34.23 106 ILE A CA 1
ATOM 808 C C . ILE A 1 106 ? 7.567 43.111 6.020 1.00 36.54 106 ILE A C 1
ATOM 809 O O . ILE A 1 106 ? 8.681 43.493 6.395 1.00 38.99 106 ILE A O 1
ATOM 814 N N . GLN B 2 1 ? 8.299 30.538 33.691 1.00 28.20 301 GLN B N 1
ATOM 815 C CA . GLN B 2 1 ? 8.532 29.915 34.988 1.00 24.65 301 GLN B CA 1
ATOM 816 C C . GLN B 2 1 ? 9.339 28.642 34.765 1.00 19.50 301 GLN B C 1
ATOM 817 O O . GLN B 2 1 ? 10.324 28.471 35.459 1.00 19.87 301 GLN B O 1
ATOM 823 N N . VAL B 2 2 ? 8.944 27.733 33.873 1.00 16.73 302 VAL B N 1
ATOM 824 C CA . VAL B 2 2 ? 9.749 26.554 33.552 1.00 15.65 302 VAL B CA 1
ATOM 825 C C . VAL B 2 2 ? 11.096 27.100 33.056 1.00 15.96 302 VAL B C 1
ATOM 826 O O . VAL B 2 2 ? 11.069 28.056 32.259 1.00 17.03 302 VAL B O 1
ATOM 830 N N . LYS B 2 3 ? 12.241 26.593 33.500 1.00 13.13 303 LYS B N 1
ATOM 831 C CA . LYS B 2 3 ? 13.523 27.118 33.062 1.00 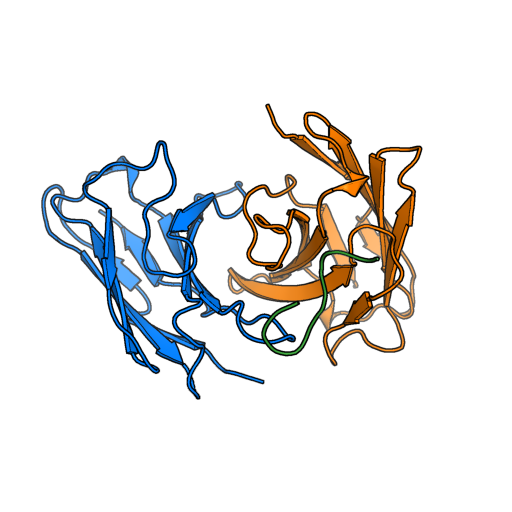12.99 303 LYS B CA 1
ATOM 832 C C . LYS B 2 3 ? 14.434 25.937 32.813 1.00 10.76 303 LYS B C 1
ATOM 833 O O . LYS B 2 3 ? 14.516 25.018 33.627 1.00 8.79 303 LYS B O 1
ATOM 839 N N . LEU B 2 4 ? 15.069 25.944 31.650 1.00 10.96 304 LEU B N 1
ATOM 840 C CA . LEU B 2 4 ? 16.094 24.949 31.300 1.00 10.82 304 LEU B CA 1
ATOM 841 C C . LEU B 2 4 ? 17.418 25.746 31.146 1.00 10.02 304 LEU B C 1
ATOM 842 O O . LEU B 2 4 ? 17.587 26.565 30.224 1.00 8.35 304 LEU B O 1
ATOM 847 N N . GLN B 2 5 ? 18.347 25.568 32.094 1.00 9.53 305 GLN B N 1
ATOM 848 C CA . GLN B 2 5 ? 19.605 26.336 32.145 1.00 8.34 305 GLN B CA 1
ATOM 849 C C . GLN B 2 5 ? 20.769 25.465 31.648 1.00 7.84 305 GLN B C 1
ATOM 850 O O . GLN B 2 5 ? 21.164 24.472 32.268 1.00 7.97 305 GLN B O 1
ATOM 856 N N . GLN B 2 6 ? 21.381 25.886 30.550 1.00 9.12 306 GLN B N 1
ATOM 857 C CA . GLN B 2 6 ? 22.400 25.084 29.892 1.00 8.30 306 GLN B CA 1
ATOM 858 C C . GLN B 2 6 ? 23.802 25.585 30.236 1.00 10.42 306 GLN B C 1
ATOM 859 O O . GLN B 2 6 ? 23.985 26.763 30.613 1.00 9.73 306 GLN B O 1
ATOM 865 N N . SER B 2 7 ? 24.760 24.664 30.145 1.00 8.96 307 SER B N 1
ATOM 866 C CA . SER B 2 7 ? 26.155 25.005 30.265 1.00 12.01 307 SER B CA 1
ATOM 867 C C . SER B 2 7 ? 26.991 23.880 29.682 1.00 10.86 307 SER B C 1
ATOM 868 O O . SER B 2 7 ? 26.461 22.817 29.335 1.00 12.18 307 SER B O 1
ATOM 871 N N . GLY B 2 8 ? 28.281 24.139 29.503 1.00 13.34 308 GLY B N 1
ATOM 872 C CA . GLY B 2 8 ? 29.232 23.173 28.979 1.00 12.81 308 GLY B CA 1
ATOM 873 C C . GLY B 2 8 ? 29.563 23.619 27.559 1.00 14.02 308 GLY B C 1
ATOM 874 O O . GLY B 2 8 ? 29.381 24.803 27.178 1.00 16.25 308 GLY B O 1
ATOM 875 N N . GLY B 2 9 ? 30.025 22.712 26.727 1.00 12.30 309 GLY B N 1
ATOM 876 C CA . GLY B 2 9 ? 30.255 23.065 25.341 1.00 11.88 309 GLY B CA 1
ATOM 877 C C . GLY B 2 9 ? 31.535 23.853 25.131 1.00 11.77 309 GLY B C 1
ATOM 878 O O . GLY B 2 9 ? 32.332 24.033 26.045 1.00 12.42 309 GLY B O 1
ATOM 879 N N . GLY B 2 10 ? 31.759 24.276 23.905 1.00 11.38 310 GLY B N 1
ATOM 880 C CA . GLY B 2 10 ? 32.963 25.015 23.593 1.00 11.42 310 GLY B CA 1
ATOM 881 C C . GLY B 2 10 ? 33.536 24.531 22.271 1.00 11.10 310 GLY B C 1
ATOM 882 O O . GLY B 2 10 ? 32.860 23.891 21.446 1.00 9.97 310 GLY B O 1
ATOM 883 N N . LEU B 2 11 ? 34.820 24.848 22.099 1.00 10.99 311 LEU B N 1
ATOM 884 C CA . LEU B 2 11 ? 35.556 24.510 20.909 1.00 9.77 311 LEU B CA 1
ATOM 885 C C . LEU B 2 11 ? 36.525 23.403 21.270 1.00 10.29 311 LEU B C 1
ATOM 886 O O . LEU B 2 11 ? 37.318 23.534 22.206 1.00 10.52 311 LEU B O 1
ATOM 891 N N . VAL B 2 12 ? 36.489 22.302 20.528 1.00 12.59 312 VAL B N 1
ATOM 892 C CA . VAL B 2 12 ? 37.369 21.161 20.760 1.00 10.44 312 VAL B CA 1
ATOM 893 C C . VAL B 2 12 ? 37.874 20.691 19.399 1.00 9.68 312 VAL B C 1
ATOM 894 O O . VAL B 2 12 ? 37.324 21.042 18.351 1.00 9.35 312 VAL B O 1
ATOM 898 N N . LYS B 2 13 ? 38.945 19.891 19.408 1.00 10.01 313 LYS B N 1
ATOM 899 C CA . LYS B 2 13 ? 39.530 19.342 18.182 1.00 12.30 313 LYS B CA 1
ATOM 900 C C . LYS B 2 13 ? 38.767 18.071 17.790 1.00 10.40 313 LYS B C 1
ATOM 901 O O . LYS B 2 13 ? 38.188 17.425 18.672 1.00 9.41 313 LYS B O 1
ATOM 907 N N . PRO B 2 14 ? 38.738 17.603 16.544 1.00 10.17 314 PRO B N 1
ATOM 908 C CA . PRO B 2 14 ? 38.159 16.304 16.198 1.00 11.61 314 PRO B CA 1
ATOM 909 C C . PRO B 2 14 ? 38.702 15.189 17.093 1.00 11.97 314 PRO B C 1
ATOM 910 O O . PRO B 2 14 ? 39.886 15.205 17.474 1.00 13.94 314 PRO B O 1
ATOM 914 N N . GLY B 2 15 ? 37.823 14.269 17.481 1.00 10.00 315 GLY B N 1
ATOM 915 C CA . GLY B 2 15 ? 38.136 13.156 18.343 1.00 8.69 315 GLY B CA 1
ATOM 916 C C . GLY B 2 15 ? 37.881 13.457 19.813 1.00 9.98 315 GLY B C 1
ATOM 917 O O . GLY B 2 15 ? 37.856 12.524 20.617 1.00 11.71 315 GLY B O 1
ATOM 918 N N . ALA B 2 16 ? 37.645 14.716 20.201 1.00 9.37 316 ALA B N 1
ATOM 919 C CA . ALA B 2 16 ? 37.483 15.111 21.585 1.00 9.08 316 ALA B CA 1
ATOM 920 C C . ALA B 2 16 ? 36.117 14.796 22.190 1.00 8.88 316 ALA B C 1
ATOM 921 O O . ALA B 2 16 ? 35.198 14.371 21.487 1.00 10.16 316 ALA B O 1
ATOM 923 N N . SER B 2 17 ? 35.954 14.989 23.488 1.00 10.61 317 SER B N 1
ATOM 924 C CA . SER B 2 17 ? 34.715 14.763 24.203 1.00 11.60 317 SER B CA 1
ATOM 925 C C . SER B 2 17 ? 34.277 16.044 24.896 1.00 13.31 317 SER B C 1
ATOM 926 O O . SER B 2 17 ? 35.107 16.936 25.161 1.00 12.11 317 SER B O 1
ATOM 929 N N . LEU B 2 18 ? 32.979 16.118 25.225 1.00 12.10 318 LEU B N 1
ATOM 930 C CA . LEU B 2 18 ? 32.384 17.310 25.794 1.00 12.22 318 LEU B CA 1
ATOM 931 C C . LEU B 2 18 ? 31.137 16.855 26.556 1.00 11.96 318 LEU B C 1
ATOM 932 O O . LEU B 2 18 ? 30.428 15.990 26.053 1.00 11.36 318 LEU B O 1
ATOM 937 N N . LYS B 2 19 ? 30.855 17.273 27.791 1.00 11.49 319 LYS B N 1
ATOM 938 C CA . LYS B 2 19 ? 29.623 16.863 28.456 1.00 11.16 319 LYS B CA 1
ATOM 939 C C . LYS B 2 19 ? 28.770 18.127 28.628 1.00 11.67 319 LYS B C 1
ATOM 940 O O . LYS B 2 19 ? 29.235 19.113 29.217 1.00 13.12 319 LYS B O 1
ATOM 946 N N . LEU B 2 20 ? 27.563 18.174 28.072 1.00 8.54 320 LEU B N 1
ATOM 947 C CA . LEU B 2 20 ? 26.661 19.306 28.172 1.00 8.85 320 LEU B CA 1
ATOM 948 C C . LEU B 2 20 ? 25.722 19.088 29.354 1.00 7.76 320 LEU B C 1
ATOM 949 O O . LEU B 2 20 ? 25.291 17.948 29.571 1.00 9.05 320 LEU B O 1
ATOM 954 N N . SER B 2 21 ? 25.438 20.126 30.145 1.00 7.99 321 SER B N 1
ATOM 955 C CA . SER B 2 21 ? 24.498 20.055 31.255 1.00 8.57 321 SER B CA 1
ATOM 956 C C . SER B 2 21 ? 23.247 20.891 31.002 1.00 8.46 321 SER B C 1
ATOM 957 O O . SER B 2 21 ? 23.320 21.954 30.363 1.00 8.29 321 SER B O 1
ATOM 960 N N . CYS B 2 22 ? 22.104 20.427 31.496 1.00 8.05 322 CYS B N 1
ATOM 961 C CA . CYS B 2 22 ? 20.881 21.221 31.422 1.00 8.45 322 CYS B CA 1
ATOM 962 C C . CYS B 2 22 ? 20.168 21.106 32.756 1.00 6.51 322 CYS B C 1
ATOM 963 O O . CYS B 2 22 ? 19.662 20.039 33.097 1.00 8.31 322 CYS B O 1
ATOM 966 N N . VAL B 2 23 ? 20.150 22.148 33.580 1.00 7.69 323 VAL B N 1
ATOM 967 C CA . VAL B 2 23 ? 19.560 22.067 34.920 1.00 6.64 323 VAL B CA 1
ATOM 968 C C . VAL B 2 23 ? 18.157 22.611 34.765 1.00 7.32 323 VAL B C 1
ATOM 969 O O . VAL B 2 23 ? 17.993 23.694 34.170 1.00 8.28 323 VAL B O 1
ATOM 973 N N . THR B 2 24 ? 17.141 21.920 35.290 1.00 7.73 324 THR B N 1
ATOM 974 C CA . THR B 2 24 ? 15.764 22.380 35.118 1.00 7.27 324 THR B CA 1
ATOM 975 C C . THR B 2 24 ? 15.187 22.925 36.414 1.00 6.90 324 THR B C 1
ATOM 976 O O . THR B 2 24 ? 15.641 22.588 37.515 1.00 6.90 324 THR B O 1
ATOM 980 N N . SER B 2 25 ? 14.200 23.798 36.300 1.00 7.22 325 SER B N 1
ATOM 981 C CA . SER B 2 25 ? 13.493 24.270 37.458 1.00 8.23 325 SER B CA 1
ATOM 982 C C . SER B 2 25 ? 12.084 24.592 37.014 1.00 8.96 325 SER B C 1
ATOM 983 O O . SER B 2 25 ? 11.796 24.727 35.814 1.00 9.32 325 SER B O 1
ATOM 986 N N . GLY B 2 26 ? 11.185 24.686 37.984 1.00 8.57 326 GLY B N 1
ATOM 987 C CA . GLY B 2 26 ? 9.841 25.113 37.677 1.00 10.93 326 GLY B CA 1
ATOM 988 C C . GLY B 2 26 ? 8.890 23.977 37.396 1.00 12.38 326 GLY B C 1
ATOM 989 O O . GLY B 2 26 ? 7.751 24.275 37.014 1.00 13.49 326 GLY B O 1
ATOM 990 N N . PHE B 2 27 ? 9.272 22.707 37.511 1.00 9.50 327 PHE B N 1
ATOM 991 C CA . PHE B 2 27 ? 8.323 21.641 37.309 1.00 9.47 327 PHE B CA 1
ATOM 992 C C . PHE B 2 27 ? 8.889 20.394 37.972 1.00 9.81 327 PHE B C 1
ATOM 993 O O . PHE B 2 27 ? 10.093 20.365 38.274 1.00 9.31 327 PHE B O 1
ATOM 1001 N N . THR B 2 28 ? 8.079 19.343 38.170 1.00 8.60 328 THR B N 1
ATOM 1002 C CA . THR B 2 28 ? 8.585 18.074 38.682 1.00 7.46 328 THR B CA 1
ATOM 1003 C C . THR B 2 28 ? 9.309 17.437 37.502 1.00 8.08 328 THR B C 1
ATOM 1004 O O . THR B 2 28 ? 8.696 16.911 36.570 1.00 8.68 328 THR B O 1
ATOM 1008 N N . PHE B 2 29 ? 10.632 17.442 37.553 1.00 8.53 329 PHE B N 1
ATOM 1009 C CA . PHE B 2 29 ? 11.491 16.978 36.478 1.00 7.70 329 PHE B CA 1
ATOM 1010 C C . PHE B 2 29 ? 11.210 15.526 36.162 1.00 7.19 329 PHE B C 1
ATOM 1011 O O . PHE B 2 29 ? 11.028 15.204 34.999 1.00 6.85 329 PHE B O 1
ATOM 1019 N N . ARG B 2 30 ? 11.079 14.630 37.129 1.00 8.42 330 ARG B N 1
ATOM 1020 C CA . ARG B 2 30 ? 10.868 13.215 36.838 1.00 10.10 330 ARG B CA 1
ATOM 1021 C C . ARG B 2 30 ? 9.566 12.863 36.135 1.00 9.34 330 ARG B C 1
ATOM 1022 O O . ARG B 2 30 ? 9.334 11.705 35.797 1.00 8.80 330 ARG B O 1
ATOM 1030 N N . LYS B 2 31 ? 8.632 13.811 35.985 1.00 9.86 331 LYS B N 1
ATOM 1031 C CA . LYS B 2 31 ? 7.348 13.530 35.328 1.00 10.77 331 LYS B CA 1
ATOM 1032 C C . LYS B 2 31 ? 7.458 13.829 33.831 1.00 8.50 331 LYS B C 1
ATOM 1033 O O . LYS B 2 31 ? 6.483 13.648 33.094 1.00 8.71 331 LYS B O 1
ATOM 1039 N N . PHE B 2 32 ? 8.607 14.297 33.334 1.00 6.71 332 PHE B N 1
ATOM 1040 C CA . PHE B 2 32 ? 8.742 14.684 31.946 1.00 6.76 332 PHE B CA 1
ATOM 1041 C C . PHE B 2 32 ? 9.905 14.007 31.236 1.00 6.58 332 PHE B C 1
ATOM 1042 O O . PHE B 2 32 ? 10.939 13.747 31.853 1.00 7.07 332 PHE B O 1
ATOM 1050 N N . GLY B 2 33 ? 9.707 13.652 29.962 1.00 5.03 333 GLY B N 1
ATOM 1051 C CA . GLY B 2 33 ? 10.793 13.175 29.119 1.00 5.98 333 GLY B CA 1
ATOM 1052 C C . GLY B 2 33 ? 11.556 14.415 28.646 1.00 7.39 333 GLY B C 1
ATOM 1053 O O . GLY B 2 33 ? 11.031 15.551 28.663 1.00 7.11 333 GLY B O 1
ATOM 1054 N N . MET B 2 34 ? 12.788 14.247 28.173 1.00 6.54 334 MET B N 1
ATOM 1055 C CA . MET B 2 34 ? 13.622 15.385 27.762 1.00 6.25 334 MET B CA 1
ATOM 1056 C C . MET B 2 34 ? 14.364 14.980 26.496 1.0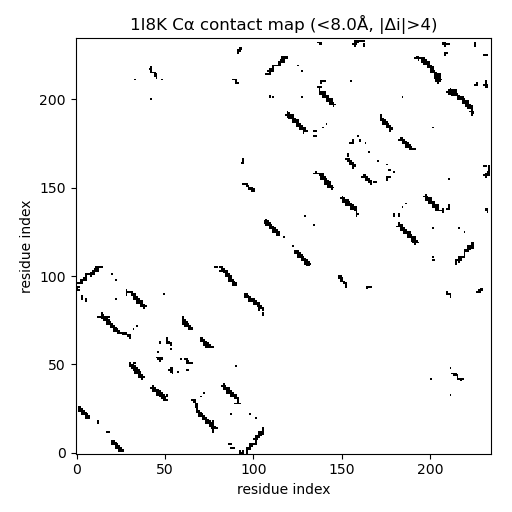0 4.60 334 MET B C 1
ATOM 1057 O O . MET B 2 34 ? 14.519 13.775 26.221 1.00 5.56 334 MET B O 1
ATOM 1062 N N . SER B 2 35 ? 14.847 15.930 25.706 1.00 5.01 335 SER B N 1
ATOM 1063 C CA . SER B 2 35 ? 15.600 15.648 24.488 1.00 4.35 335 SER B CA 1
ATOM 1064 C C . SER B 2 35 ? 16.706 16.687 24.316 1.00 4.20 335 SER B C 1
ATOM 1065 O O . SER B 2 35 ? 16.709 17.722 24.991 1.00 6.47 335 SER B O 1
ATOM 1068 N N . TRP B 2 36 ? 17.634 16.375 23.421 1.00 4.45 336 TRP B N 1
ATOM 1069 C CA . TRP B 2 36 ? 18.603 17.346 22.931 1.00 5.54 336 TRP B CA 1
ATOM 1070 C C . TRP B 2 36 ? 18.332 17.496 21.438 1.00 6.16 336 TRP B C 1
ATOM 1071 O O . TRP B 2 36 ? 18.089 16.469 20.787 1.00 5.80 336 TRP B O 1
ATOM 1082 N N . VAL B 2 37 ? 18.282 18.704 20.868 1.00 6.33 337 VAL B N 1
ATOM 1083 C CA . VAL B 2 37 ? 18.207 18.844 19.423 1.00 9.20 337 VAL B CA 1
ATOM 1084 C C . VAL B 2 37 ? 19.224 19.936 19.086 1.00 9.53 337 VAL B C 1
ATOM 1085 O O . VAL B 2 37 ? 19.542 20.799 19.913 1.00 9.09 337 VAL B O 1
ATOM 1089 N N . ARG B 2 38 ? 19.813 19.873 17.903 1.00 6.88 338 ARG B N 1
ATOM 1090 C CA . ARG B 2 38 ? 20.867 20.779 17.545 1.00 7.00 338 ARG B CA 1
ATOM 1091 C C . ARG B 2 38 ? 20.498 21.531 16.293 1.00 8.10 338 ARG B C 1
ATOM 1092 O O . ARG B 2 38 ? 19.797 20.994 15.413 1.00 9.76 338 ARG B O 1
ATOM 1100 N N . GLN B 2 39 ? 21.029 22.758 16.198 1.00 8.21 339 GLN B N 1
ATOM 1101 C CA . GLN B 2 39 ? 20.777 23.623 15.081 1.00 9.15 339 GLN B CA 1
ATOM 1102 C C . GLN B 2 39 ? 22.098 23.979 14.417 1.00 10.27 339 GLN B C 1
ATOM 1103 O O . GLN B 2 39 ? 23.018 24.473 15.071 1.00 10.68 339 GLN B O 1
ATOM 1109 N N . THR B 2 40 ? 22.221 23.660 13.140 1.00 11.49 340 THR B N 1
ATOM 1110 C CA . THR B 2 40 ? 23.443 23.925 12.389 1.00 12.55 340 THR B CA 1
ATOM 1111 C C . THR B 2 40 ? 23.412 25.297 11.708 1.00 13.75 340 THR B C 1
ATOM 1112 O O . THR B 2 40 ? 22.394 26.002 11.788 1.00 11.30 340 THR B O 1
ATOM 1116 N N . SER B 2 41 ? 24.454 25.736 11.003 1.00 14.40 341 SER B N 1
ATOM 1117 C CA . SER B 2 41 ? 24.521 27.089 10.484 1.00 14.99 341 SER B CA 1
ATOM 1118 C C . SER B 2 41 ? 23.539 27.367 9.368 1.00 14.31 341 SER B C 1
ATOM 1119 O O . SER B 2 41 ? 23.163 28.507 9.088 1.00 15.99 341 SER B O 1
ATOM 1122 N N . ASP B 2 42 ? 23.084 26.293 8.731 1.00 14.86 342 ASP B N 1
ATOM 1123 C CA . ASP B 2 42 ? 22.044 26.398 7.719 1.00 15.84 342 ASP B CA 1
ATOM 1124 C C . ASP B 2 42 ? 20.636 26.595 8.291 1.00 15.56 342 ASP B C 1
ATOM 1125 O O . ASP B 2 42 ? 19.635 26.523 7.564 1.00 15.88 342 ASP B O 1
ATOM 1130 N N . LYS B 2 43 ? 20.588 26.704 9.620 1.00 14.74 343 LYS B N 1
ATOM 1131 C CA . LYS B 2 43 ? 19.421 26.880 10.461 1.00 15.38 343 LYS B CA 1
ATOM 1132 C C . LYS B 2 43 ? 18.524 25.657 10.504 1.00 13.89 343 LYS B C 1
ATOM 1133 O O . LYS B 2 43 ? 17.415 25.756 11.037 1.00 13.13 343 LYS B O 1
ATOM 1139 N N . CYS B 2 44 ? 18.980 24.486 10.059 1.00 11.72 344 CYS B N 1
ATOM 1140 C CA . CYS B 2 44 ? 18.153 23.295 10.147 1.00 12.28 344 CYS B CA 1
ATOM 1141 C C . CYS B 2 44 ? 18.263 22.705 11.543 1.00 11.78 344 CYS B C 1
ATOM 1142 O O . CYS B 2 44 ? 19.308 22.808 12.198 1.00 12.53 344 CYS B O 1
ATOM 1145 N N . LEU B 2 45 ? 17.199 22.089 12.034 1.00 10.58 345 LEU B N 1
ATOM 1146 C CA . LEU B 2 45 ? 17.138 21.535 13.373 1.00 8.83 345 LEU B CA 1
ATOM 1147 C C . LEU B 2 45 ? 17.210 20.024 13.247 1.00 8.50 345 LEU B C 1
ATOM 1148 O O . LEU B 2 45 ? 16.556 19.445 12.363 1.00 7.91 345 LEU B O 1
ATOM 1153 N N . GLU B 2 46 ? 18.014 19.360 14.078 1.00 7.04 346 GLU B N 1
ATOM 1154 C CA . GLU B 2 46 ? 18.151 17.917 14.003 1.00 8.19 346 GLU B CA 1
ATOM 1155 C C . GLU B 2 46 ? 18.058 17.378 15.411 1.00 7.74 346 GLU B C 1
ATOM 1156 O O . GLU B 2 46 ? 18.781 17.807 16.322 1.00 7.60 346 GLU B O 1
ATOM 1162 N N . TRP B 2 47 ? 17.134 16.438 15.602 1.00 6.86 347 TRP B N 1
ATOM 1163 C CA . TRP B 2 47 ? 16.973 15.768 16.879 1.00 6.76 347 TRP B CA 1
ATOM 1164 C C . TRP B 2 47 ? 18.229 14.900 17.131 1.00 7.51 347 TRP B C 1
ATOM 1165 O O . TRP B 2 47 ? 18.728 14.211 16.215 1.00 7.67 347 TRP B O 1
ATOM 1176 N N . VAL B 2 48 ? 18.748 14.967 18.360 1.00 5.15 348 VAL B N 1
ATOM 1177 C CA . VAL B 2 48 ? 19.937 14.209 18.749 1.00 5.91 348 VAL B CA 1
ATOM 1178 C C . VAL B 2 48 ? 19.585 12.974 19.584 1.00 5.58 348 VAL B C 1
ATOM 1179 O O . VAL B 2 48 ? 20.012 11.862 19.243 1.00 5.06 348 VAL B O 1
ATOM 1183 N N . ALA B 2 49 ? 18.800 13.127 20.663 1.00 5.00 349 ALA B N 1
ATOM 1184 C CA . ALA B 2 49 ? 18.516 12.021 21.560 1.00 5.55 349 ALA B CA 1
ATOM 1185 C C . ALA B 2 49 ? 17.342 12.376 22.477 1.00 6.69 349 ALA B C 1
ATOM 1186 O O . ALA B 2 49 ? 17.128 13.573 22.742 1.00 6.50 349 ALA B O 1
ATOM 1188 N N . SER B 2 50 ? 16.617 11.376 22.983 1.00 5.50 350 SER B N 1
ATOM 1189 C CA . SER B 2 50 ? 15.535 11.573 23.917 1.00 5.79 350 SER B CA 1
ATOM 1190 C C . SER B 2 50 ? 15.678 10.585 25.052 1.00 5.54 350 SER B C 1
ATOM 1191 O O . SER B 2 50 ? 16.283 9.513 24.857 1.00 6.31 350 SER B O 1
ATOM 1194 N N . ILE B 2 51 ? 15.158 10.934 26.230 1.00 5.87 351 ILE B N 1
ATOM 1195 C CA . ILE B 2 51 ? 15.216 10.066 27.405 1.00 5.89 351 ILE B CA 1
ATOM 1196 C C . ILE B 2 51 ? 13.882 10.170 28.169 1.00 5.52 351 ILE B C 1
ATOM 1197 O O . ILE B 2 51 ? 13.328 11.267 28.375 1.00 4.08 351 ILE B O 1
ATOM 1202 N N . SER B 2 52 ? 13.372 8.991 28.535 1.00 6.64 352 SER B N 1
ATOM 1203 C CA . SER B 2 52 ? 12.157 8.859 29.312 1.00 5.79 352 SER B CA 1
ATOM 1204 C C . SER B 2 52 ? 12.278 9.409 30.727 1.00 7.72 352 SER B C 1
ATOM 1205 O O . SER B 2 52 ? 13.394 9.637 31.236 1.00 5.66 352 SER B O 1
ATOM 1208 N N . THR B 2 53 ? 11.136 9.507 31.421 1.00 6.72 353 THR B 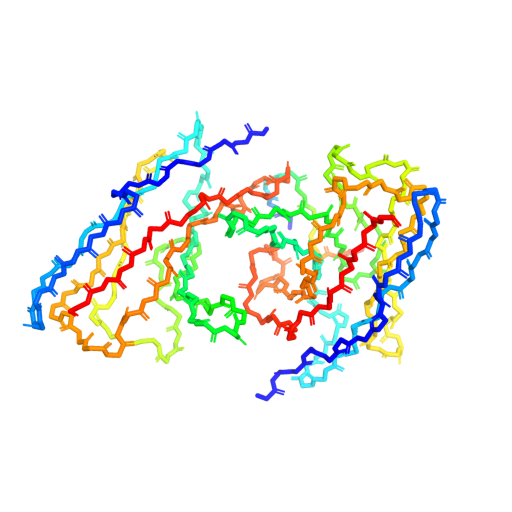N 1
ATOM 1209 C CA . THR B 2 53 ? 11.065 10.077 32.741 1.00 8.51 353 THR B CA 1
ATOM 1210 C C . THR B 2 53 ? 12.056 9.524 33.771 1.00 8.87 353 THR B C 1
ATOM 1211 O O . THR B 2 53 ? 12.678 10.266 34.526 1.00 9.03 353 THR B O 1
ATOM 1215 N N . GLY B 2 54 ? 12.234 8.211 33.786 1.00 8.64 354 GLY B N 1
ATOM 1216 C CA . GLY B 2 54 ? 13.131 7.606 34.745 1.00 9.53 354 GLY B CA 1
ATOM 1217 C C . GLY B 2 54 ? 14.488 7.301 34.132 1.00 9.13 354 GLY B C 1
ATOM 1218 O O . GLY B 2 54 ? 15.427 6.921 34.846 1.00 10.38 354 GLY B O 1
ATOM 1219 N N . GLY B 2 55 ? 14.656 7.459 32.820 1.00 8.04 355 GLY B N 1
ATOM 1220 C CA . GLY B 2 55 ? 15.930 7.113 32.177 1.00 7.20 355 GLY B CA 1
ATOM 1221 C C . GLY B 2 55 ? 16.008 5.682 31.653 1.00 7.59 355 GLY B C 1
ATOM 1222 O O . GLY B 2 55 ? 17.019 5.282 31.059 1.00 8.13 355 GLY B O 1
ATOM 1223 N N . TYR B 2 56 ? 14.931 4.886 31.784 1.00 7.20 356 TYR B N 1
ATOM 1224 C CA . TYR B 2 56 ? 14.936 3.490 31.333 1.00 8.17 356 TYR B CA 1
ATOM 1225 C C . TYR B 2 56 ? 14.913 3.324 29.817 1.00 8.55 356 TYR B C 1
ATOM 1226 O O . TYR B 2 56 ? 15.266 2.266 29.282 1.00 8.40 356 TYR B O 1
ATOM 1235 N N . ASN B 2 57 ? 14.493 4.360 29.083 1.00 7.62 357 ASN B N 1
ATOM 1236 C CA . ASN B 2 57 ? 14.423 4.284 27.628 1.00 7.62 357 ASN B CA 1
ATOM 1237 C C . ASN B 2 57 ? 15.156 5.465 27.054 1.00 6.78 357 ASN B C 1
ATOM 1238 O O . ASN B 2 57 ? 14.892 6.610 27.477 1.00 9.78 357 ASN B O 1
ATOM 1243 N N . THR B 2 58 ? 16.108 5.227 26.157 1.00 6.81 358 THR B N 1
ATOM 1244 C CA . THR B 2 58 ? 16.821 6.324 25.522 1.00 5.94 358 THR B CA 1
ATOM 1245 C C . THR B 2 58 ? 16.771 6.065 24.030 1.00 6.14 358 THR B C 1
ATOM 1246 O O . THR B 2 58 ? 16.697 4.915 23.578 1.00 5.66 358 THR B O 1
ATOM 1250 N N . TYR B 2 59 ? 16.804 7.114 23.222 1.00 6.26 359 TYR B N 1
ATOM 1251 C CA . TYR B 2 59 ? 16.692 7.037 21.759 1.00 5.56 359 TYR B CA 1
ATOM 1252 C C . TYR B 2 59 ? 17.714 8.008 21.191 1.00 6.84 359 TYR B C 1
ATOM 1253 O O . TYR B 2 59 ? 17.827 9.111 21.728 1.00 6.55 359 TYR B O 1
ATOM 1262 N N . TYR B 2 60 ? 18.424 7.622 20.124 1.00 7.47 360 TYR B N 1
ATOM 1263 C CA . TYR B 2 60 ? 19.496 8.386 19.504 1.00 6.80 360 TYR B CA 1
ATOM 1264 C C . TYR B 2 60 ? 19.324 8.465 18.000 1.00 7.90 360 TYR B C 1
ATOM 1265 O O . TYR B 2 60 ? 18.749 7.581 17.355 1.00 7.30 360 TYR B O 1
ATOM 1274 N N . SER B 2 61 ? 19.796 9.554 17.412 1.00 7.70 361 SER B N 1
ATOM 1275 C CA . SER B 2 61 ? 19.816 9.649 15.981 1.00 8.30 361 SER B CA 1
ATOM 1276 C C . SER B 2 61 ? 20.929 8.702 15.529 1.00 8.03 361 SER B C 1
ATOM 1277 O O . SER B 2 61 ? 21.916 8.429 16.242 1.00 7.01 361 SER B O 1
ATOM 1280 N N . ASP B 2 62 ? 20.785 8.193 14.318 1.00 8.27 362 ASP B N 1
ATOM 1281 C CA . ASP B 2 62 ? 21.810 7.359 13.712 1.00 11.20 362 ASP B CA 1
ATOM 1282 C C . ASP B 2 62 ? 23.101 8.121 13.610 1.00 10.55 362 ASP B C 1
ATOM 1283 O O . ASP B 2 62 ? 24.147 7.497 13.704 1.00 9.90 362 ASP B O 1
ATOM 1288 N N . ASN B 2 63 ? 23.042 9.439 13.405 1.00 10.58 363 ASN B N 1
ATOM 1289 C CA . ASN B 2 63 ? 24.239 10.270 13.357 1.00 11.73 363 ASN B CA 1
ATOM 1290 C C . ASN B 2 63 ? 25.098 10.282 14.612 1.00 12.06 363 ASN B C 1
ATOM 1291 O O . ASN B 2 63 ? 26.294 10.568 14.490 1.00 12.50 363 ASN B O 1
ATOM 1296 N N . VAL B 2 64 ? 24.547 10.014 15.806 1.00 9.66 364 VAL B N 1
ATOM 1297 C CA . VAL B 2 64 ? 25.330 10.064 17.026 1.00 8.91 364 VAL B CA 1
ATOM 1298 C C . VAL B 2 64 ? 25.395 8.725 17.781 1.00 11.07 364 VAL B C 1
ATOM 1299 O O . VAL B 2 64 ? 26.084 8.615 18.823 1.00 10.35 364 VAL B O 1
ATOM 1303 N N . LYS B 2 65 ? 24.694 7.669 17.315 1.00 11.17 365 LYS B N 1
ATOM 1304 C CA . LYS B 2 65 ? 24.753 6.350 17.955 1.00 13.26 365 LYS B CA 1
ATOM 1305 C C . LYS B 2 65 ? 26.172 5.811 18.117 1.00 11.71 365 LYS B C 1
ATOM 1306 O O . LYS B 2 65 ? 26.969 5.900 17.184 1.00 11.54 365 LYS B O 1
ATOM 1312 N N . GLY B 2 66 ? 26.550 5.309 19.291 1.00 10.13 366 GLY B N 1
ATOM 1313 C CA . GLY B 2 66 ? 27.893 4.790 19.476 1.00 9.78 366 GLY B CA 1
ATOM 1314 C C . GLY B 2 66 ? 28.867 5.883 19.924 1.00 9.39 366 GLY B C 1
ATOM 1315 O O . GLY B 2 66 ? 30.022 5.566 20.226 1.00 9.75 366 GLY B O 1
ATOM 1316 N N . ARG B 2 67 ? 28.461 7.159 19.967 1.00 7.79 367 ARG B N 1
ATOM 1317 C CA . ARG B 2 67 ? 29.334 8.246 20.362 1.00 7.27 367 ARG B CA 1
ATOM 1318 C C . ARG B 2 67 ? 28.702 9.109 21.440 1.00 8.39 367 ARG B C 1
ATOM 1319 O O . ARG B 2 67 ? 29.423 9.589 22.336 1.00 9.17 367 ARG B O 1
ATOM 1327 N N . PHE B 2 68 ? 27.391 9.395 21.399 1.00 6.71 368 PHE B N 1
ATOM 1328 C CA . PHE B 2 68 ? 26.775 10.275 22.396 1.00 6.36 368 PHE B CA 1
ATOM 1329 C C . PHE B 2 68 ? 25.921 9.525 23.404 1.00 7.40 368 PHE B C 1
ATOM 1330 O O . PHE B 2 68 ? 25.291 8.509 23.053 1.00 6.68 368 PHE B O 1
ATOM 1338 N N . THR B 2 69 ? 25.761 10.019 24.627 1.00 7.26 369 THR B N 1
ATOM 1339 C CA . THR B 2 69 ? 24.943 9.305 25.589 1.00 7.23 369 THR B CA 1
ATOM 1340 C C . THR B 2 69 ? 24.097 10.372 26.245 1.00 8.77 369 THR B C 1
ATOM 1341 O O . THR B 2 69 ? 24.671 11.379 26.710 1.00 7.56 369 THR B O 1
ATOM 1345 N N . ILE B 2 70 ? 22.775 10.171 26.301 1.00 7.15 370 ILE B N 1
ATOM 1346 C CA . ILE B 2 70 ? 21.878 11.083 27.018 1.00 6.29 370 ILE B CA 1
ATOM 1347 C C . ILE B 2 70 ? 21.596 10.410 28.371 1.00 6.92 370 ILE B C 1
ATOM 1348 O O . ILE B 2 70 ? 21.414 9.183 28.431 1.00 6.81 370 ILE B O 1
ATOM 1353 N N . SER B 2 71 ? 21.585 11.153 29.469 1.00 5.80 371 SER B N 1
ATOM 1354 C CA . SER B 2 71 ? 21.332 10.565 30.762 1.00 6.61 371 SER B CA 1
ATOM 1355 C C . SER B 2 71 ? 20.710 11.638 31.620 1.00 6.90 371 SER B C 1
ATOM 1356 O O . SER B 2 71 ? 20.713 12.815 31.222 1.00 7.82 371 SER B O 1
ATOM 1359 N N . ARG B 2 72 ? 20.151 11.301 32.774 1.00 5.95 372 ARG B N 1
ATOM 1360 C CA . ARG B 2 72 ? 19.597 12.338 33.602 1.00 7.79 372 ARG B CA 1
ATOM 1361 C C . ARG B 2 72 ? 19.826 11.916 35.038 1.00 8.76 372 ARG B C 1
ATOM 1362 O O . ARG B 2 72 ? 19.948 10.715 35.329 1.00 7.31 372 ARG B O 1
ATOM 1370 N N . GLU B 2 73 ? 19.839 12.892 35.936 1.00 10.18 373 GLU B N 1
ATOM 1371 C CA . GLU B 2 73 ? 19.935 12.627 37.357 1.00 11.46 373 GLU B CA 1
ATOM 1372 C C . GLU B 2 73 ? 18.735 13.300 37.966 1.00 9.43 373 GLU B C 1
ATOM 1373 O O . GLU B 2 73 ? 18.759 14.504 38.223 1.00 10.17 373 GLU B O 1
ATOM 1379 N N . ASN B 2 74 ? 17.680 12.549 38.227 1.00 9.76 374 ASN B N 1
ATOM 1380 C CA . ASN B 2 74 ? 16.420 13.134 38.682 1.00 9.69 374 ASN B CA 1
ATOM 1381 C C . ASN B 2 74 ? 16.509 13.845 40.007 1.00 11.83 374 ASN B C 1
ATOM 1382 O O . ASN B 2 74 ? 15.934 14.931 40.139 1.00 11.23 374 ASN B O 1
ATOM 1387 N N . ALA B 2 75 ? 17.324 13.339 40.950 1.00 12.73 375 ALA B N 1
ATOM 1388 C CA . ALA B 2 75 ? 17.494 14.015 42.229 1.00 12.82 375 ALA B CA 1
ATOM 1389 C C . ALA B 2 75 ? 18.135 15.398 42.108 1.00 12.70 375 ALA B C 1
ATOM 1390 O O . ALA B 2 75 ? 17.987 16.247 42.990 1.00 13.06 375 ALA B O 1
ATOM 13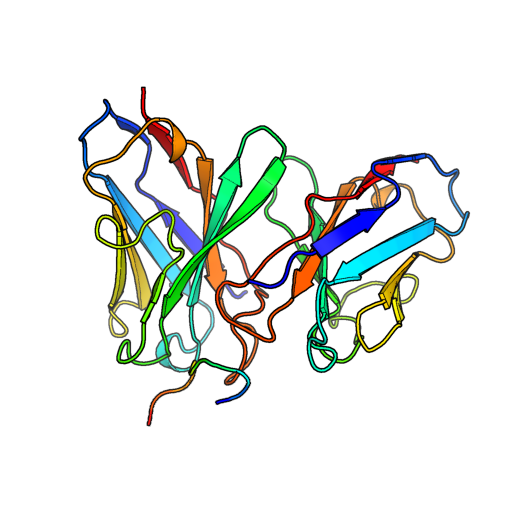92 N N . LYS B 2 76 ? 18.830 15.653 41.009 1.00 11.01 376 LYS B N 1
ATOM 1393 C CA . LYS B 2 76 ? 19.482 16.927 40.786 1.00 11.51 376 LYS B CA 1
ATOM 1394 C C . LYS B 2 76 ? 18.782 17.759 39.721 1.00 9.60 376 LYS B C 1
ATOM 1395 O O . LYS B 2 76 ? 19.309 18.774 39.259 1.00 10.87 376 LYS B O 1
ATOM 1401 N N . ASN B 2 77 ? 17.612 17.328 39.234 1.00 9.93 377 ASN B N 1
ATOM 1402 C CA . ASN B 2 77 ? 16.884 18.008 38.168 1.00 9.01 377 ASN B CA 1
ATOM 1403 C C . ASN B 2 77 ? 17.769 18.315 36.975 1.00 9.40 377 ASN B C 1
ATOM 1404 O O . ASN B 2 77 ? 17.645 19.352 36.320 1.00 11.26 377 ASN B O 1
ATOM 1409 N N . THR B 2 78 ? 18.700 17.414 36.647 1.00 9.31 378 THR B N 1
ATOM 1410 C CA . THR B 2 78 ? 19.632 17.680 35.566 1.00 9.02 378 THR B CA 1
ATOM 1411 C C . THR B 2 78 ? 19.653 16.633 34.462 1.00 6.62 378 THR B C 1
ATOM 1412 O O . THR B 2 78 ? 19.601 15.440 34.734 1.00 6.13 378 THR B O 1
ATOM 1416 N N . LEU B 2 79 ? 19.648 17.122 33.231 1.00 7.21 379 LEU B N 1
ATOM 1417 C CA . LEU B 2 79 ? 19.748 16.354 32.002 1.00 7.70 379 LEU B CA 1
ATOM 1418 C C . LEU B 2 79 ? 21.185 16.496 31.465 1.00 8.79 379 LEU B C 1
ATOM 1419 O O . LEU B 2 79 ? 21.716 17.624 31.501 1.00 8.60 379 LEU B O 1
ATOM 1424 N N . TYR B 2 80 ? 21.819 15.431 30.940 1.00 8.23 380 TYR B N 1
ATOM 1425 C CA . TYR B 2 80 ? 23.163 15.539 30.373 1.00 7.98 380 TYR B CA 1
ATOM 1426 C C . TYR B 2 80 ? 23.237 14.965 28.969 1.00 7.59 380 TYR B C 1
ATOM 1427 O O . TYR B 2 80 ? 22.422 14.111 28.571 1.00 6.72 380 TYR B O 1
ATOM 1436 N N . LEU B 2 81 ? 24.220 15.473 28.222 1.00 6.83 381 LEU B N 1
ATOM 1437 C CA . LEU B 2 81 ? 24.589 14.879 26.944 1.00 7.24 381 LEU B CA 1
ATOM 1438 C C . LEU B 2 81 ? 26.103 14.690 26.966 1.00 8.02 381 LEU B C 1
ATOM 1439 O O . LEU B 2 81 ? 26.853 15.672 26.979 1.00 7.86 381 LEU B O 1
ATOM 1444 N N . GLN B 2 82 ? 26.561 13.444 27.029 1.00 6.79 382 GLN B N 1
ATOM 1445 C CA . GLN B 2 82 ? 27.977 13.133 26.951 1.00 8.33 382 GLN B CA 1
ATOM 1446 C C . GLN B 2 82 ? 28.321 12.864 25.491 1.00 7.80 382 GLN B C 1
ATOM 1447 O O . GLN B 2 82 ? 27.798 11.945 24.845 1.00 8.91 382 GLN B O 1
ATOM 1453 N N . MET B 2 83 ? 29.149 13.733 24.920 1.00 7.09 383 MET B N 1
ATOM 1454 C CA . MET B 2 83 ? 29.595 13.622 23.548 1.00 8.15 383 MET B CA 1
ATOM 1455 C C . MET B 2 83 ? 31.015 13.052 23.523 1.00 8.68 383 MET B C 1
ATOM 1456 O O . MET B 2 83 ? 31.833 13.446 24.352 1.00 8.53 383 MET B O 1
ATOM 1461 N N . SER B 2 84 ? 31.354 12.101 22.652 1.00 8.34 384 SER B N 1
ATOM 1462 C CA . SER B 2 84 ? 32.721 11.612 22.541 1.00 8.42 384 SER B CA 1
ATOM 1463 C C . SER B 2 84 ? 33.005 11.416 21.047 1.00 10.16 384 SER B C 1
ATOM 1464 O O . SER B 2 84 ? 32.078 11.471 20.214 1.00 8.35 384 SER B O 1
ATOM 1467 N N . SER B 2 85 ? 34.264 11.188 20.673 1.00 9.02 385 SER B N 1
ATOM 1468 C CA . SER B 2 85 ? 34.628 10.982 19.289 1.00 9.72 385 SER B CA 1
ATOM 1469 C C . SER B 2 85 ? 33.989 12.018 18.366 1.00 8.83 385 SER B C 1
ATOM 1470 O O . SER B 2 85 ? 33.452 11.735 17.288 1.00 8.74 385 SER B O 1
ATOM 1473 N N . LEU B 2 86 ? 34.076 13.262 18.837 1.00 8.66 386 LEU B N 1
ATOM 1474 C CA . LEU B 2 86 ? 33.445 14.354 18.121 1.00 9.48 386 LEU B CA 1
ATOM 1475 C C . LEU B 2 86 ? 34.040 14.611 16.746 1.00 11.85 386 LEU B C 1
ATOM 1476 O O . LEU B 2 86 ? 35.239 14.426 16.526 1.00 13.71 386 LEU B O 1
ATOM 1481 N N . LYS B 2 87 ? 33.216 14.994 15.784 1.00 11.06 387 LYS B N 1
ATOM 1482 C CA . LYS B 2 87 ? 33.666 15.264 14.442 1.00 12.90 387 LYS B CA 1
ATOM 1483 C C . LYS B 2 87 ? 33.137 16.620 13.997 1.00 12.91 387 LYS B C 1
ATOM 1484 O O . LYS B 2 87 ? 32.197 17.158 14.607 1.00 8.63 387 LYS B O 1
ATOM 1490 N N . SER B 2 88 ? 33.672 17.197 12.913 1.00 13.16 388 SER B N 1
ATOM 1491 C CA . SER B 2 88 ? 33.282 18.549 12.529 1.00 14.78 388 SER B CA 1
ATOM 1492 C C . SER B 2 88 ? 31.800 18.663 12.248 1.00 13.83 388 SER B C 1
ATOM 1493 O O . SER B 2 88 ? 31.206 19.692 12.575 1.00 15.35 388 SER B O 1
ATOM 1496 N N . GLU B 2 89 ? 31.201 17.585 11.742 1.00 11.85 389 GLU B N 1
ATOM 1497 C CA . GLU B 2 89 ? 29.775 17.454 11.499 1.00 12.38 389 GLU B CA 1
ATOM 1498 C C . GLU B 2 89 ? 28.915 17.655 12.749 1.00 10.61 389 GLU B C 1
ATOM 1499 O O . GLU B 2 89 ? 27.711 17.890 12.637 1.00 10.72 389 GLU B O 1
ATOM 1505 N N . ASP B 2 90 ? 29.449 17.491 13.952 1.00 8.69 390 ASP B N 1
ATOM 1506 C CA . ASP B 2 90 ? 28.701 17.747 15.175 1.00 8.08 390 ASP B CA 1
ATOM 1507 C C . ASP B 2 90 ? 28.663 19.222 15.567 1.00 7.83 390 ASP B C 1
ATOM 1508 O O . ASP B 2 90 ? 28.041 19.568 16.577 1.00 6.82 390 ASP B O 1
ATOM 1513 N N . THR B 2 91 ? 29.331 20.111 14.834 1.00 8.94 391 THR B N 1
ATOM 1514 C CA . THR B 2 91 ? 29.344 21.539 15.139 1.00 8.59 391 THR B CA 1
ATOM 1515 C C . THR B 2 91 ? 27.908 22.050 15.015 1.00 7.55 391 THR B C 1
ATOM 1516 O O . THR B 2 91 ? 27.260 21.848 13.977 1.00 8.11 391 THR B O 1
ATOM 1520 N N . ALA B 2 92 ? 27.390 22.616 16.105 1.00 6.61 392 ALA B N 1
ATOM 1521 C CA . ALA B 2 92 ? 26.023 23.096 16.153 1.00 6.95 392 ALA B CA 1
ATOM 1522 C C . ALA B 2 92 ? 25.753 23.794 17.480 1.00 8.36 392 ALA B C 1
ATOM 1523 O O . ALA B 2 92 ? 26.535 23.706 18.443 1.00 8.60 392 ALA B O 1
ATOM 1525 N N . LEU B 2 93 ? 24.617 24.500 17.525 1.00 8.43 393 LEU B N 1
ATOM 1526 C CA . LEU B 2 93 ? 24.086 25.037 18.768 1.00 7.53 393 LEU B CA 1
ATOM 1527 C C . LEU B 2 93 ? 23.214 23.925 19.321 1.00 7.36 393 LEU B C 1
ATOM 1528 O O . LEU B 2 93 ? 22.254 23.511 18.650 1.00 8.20 393 LEU B O 1
ATOM 1533 N N . TYR B 2 94 ? 23.533 23.405 20.503 1.00 8.35 394 TYR B N 1
ATOM 1534 C CA . TYR B 2 94 ? 22.758 22.328 21.120 1.00 8.01 394 TYR B CA 1
ATOM 1535 C C . TYR B 2 94 ? 21.744 22.839 22.109 1.00 8.41 394 TYR B C 1
ATOM 1536 O O . TYR B 2 94 ? 22.085 23.565 23.048 1.00 8.57 394 TYR B O 1
ATOM 1545 N N . TYR B 2 95 ? 20.502 22.414 21.928 1.00 7.80 395 TYR B N 1
ATOM 1546 C CA . TYR B 2 95 ? 19.400 22.764 22.790 1.00 7.91 395 TYR B CA 1
ATOM 1547 C C . TYR B 2 95 ? 18.908 21.594 23.631 1.00 7.77 395 TYR B C 1
ATOM 1548 O O . TYR B 2 95 ? 18.694 20.480 23.148 1.00 7.81 395 TYR B O 1
ATOM 1557 N N . CYS B 2 96 ? 18.754 21.935 24.911 1.00 7.90 396 CYS B N 1
ATOM 1558 C CA . CYS B 2 96 ? 18.098 21.171 25.950 1.00 9.56 396 CYS B CA 1
ATOM 1559 C C . CYS B 2 96 ? 16.592 21.380 25.691 1.00 8.41 396 CYS B C 1
ATOM 1560 O O . CYS B 2 96 ? 16.161 22.526 25.480 1.00 6.99 396 CYS B O 1
ATOM 1563 N N . THR B 2 97 ? 15.722 20.369 25.785 1.00 7.98 397 THR B N 1
ATOM 1564 C CA . THR B 2 97 ? 14.313 20.545 25.445 1.00 6.68 397 THR B CA 1
ATOM 1565 C C . THR B 2 97 ? 13.490 19.636 26.370 1.00 5.60 397 THR B C 1
ATOM 1566 O O . THR B 2 97 ? 13.930 18.542 26.774 1.00 4.87 397 THR B O 1
ATOM 1570 N N . ARG B 2 98 ? 12.261 20.036 26.694 1.00 5.81 398 ARG B N 1
ATOM 1571 C CA . ARG B 2 98 ? 11.369 19.208 27.509 1.00 7.06 398 ARG B CA 1
ATOM 1572 C C . ARG B 2 98 ? 10.256 18.622 26.614 1.00 6.70 398 ARG B C 1
ATOM 1573 O O . ARG B 2 98 ? 9.683 19.392 25.817 1.00 7.87 398 ARG B O 1
ATOM 1581 N N . GLY B 2 99 ? 9.929 17.329 26.702 1.00 4.84 399 GLY B N 1
ATOM 1582 C CA . GLY B 2 99 ? 8.792 16.740 25.990 1.00 4.59 399 GLY B CA 1
ATOM 1583 C C . GLY B 2 99 ? 7.544 17.329 26.685 1.00 7.21 399 GLY B C 1
ATOM 1584 O O . GLY B 2 99 ? 7.442 17.343 27.938 1.00 5.26 399 GLY B O 1
ATOM 1585 N N . TYR B 2 100 ? 6.624 17.866 25.882 1.00 8.65 400 TYR B N 1
ATOM 1586 C CA . TYR B 2 100 ? 5.465 18.574 26.418 1.00 8.16 400 TYR B CA 1
ATOM 1587 C C . TYR B 2 100 ? 4.388 17.711 27.063 1.00 8.56 400 TYR B C 1
ATOM 1588 O O . TYR B 2 100 ? 3.545 18.268 27.787 1.00 8.36 400 TYR B O 1
ATOM 1597 N N . SER B 2 101 ? 4.334 16.396 26.795 1.00 8.53 401 SER B N 1
ATOM 1598 C CA . SER B 2 101 ? 3.266 15.561 27.340 1.00 8.16 401 SER B CA 1
ATOM 1599 C C . SER B 2 101 ? 3.851 14.267 27.894 1.00 9.88 401 SER B C 1
ATOM 1600 O O . SER B 2 101 ? 5.006 13.908 27.606 1.00 8.83 401 SER B O 1
ATOM 1603 N N . SER B 2 102 ? 3.055 13.460 28.595 1.00 8.76 402 SER B N 1
ATOM 1604 C CA . SER B 2 102 ? 3.598 12.224 29.160 1.00 9.77 402 SER B CA 1
ATOM 1605 C C . SER B 2 102 ? 3.806 11.131 28.111 1.00 8.46 402 SER B C 1
ATOM 1606 O O . SER B 2 102 ? 4.314 10.041 28.401 1.00 8.59 402 SER B O 1
ATOM 1609 N N . THR B 2 103 ? 3.470 11.419 26.850 1.00 7.18 403 THR B N 1
ATOM 1610 C CA . THR B 2 103 ? 3.519 10.486 25.750 1.00 9.43 403 THR B CA 1
ATOM 1611 C C . THR B 2 103 ? 4.294 11.014 24.531 1.00 8.96 403 THR B C 1
ATOM 1612 O O . THR B 2 103 ? 4.560 10.247 23.590 1.00 7.05 403 THR B O 1
ATOM 1616 N N . SER B 2 104 ? 4.685 12.297 24.546 1.00 8.62 404 SER B N 1
ATOM 1617 C CA . SER B 2 104 ? 5.344 12.891 23.396 1.00 7.56 404 SER B CA 1
ATOM 1618 C C . SER B 2 104 ? 6.662 13.590 23.757 1.00 6.87 404 SER B C 1
ATOM 1619 O O . SER B 2 104 ? 6.761 14.281 24.793 1.00 7.57 404 SER B O 1
ATOM 1622 N N . TYR B 2 105 ? 7.619 13.480 22.822 1.00 6.66 405 TYR B N 1
ATOM 1623 C CA . TYR B 2 105 ? 8.874 14.225 22.939 1.00 5.43 405 TYR B CA 1
ATOM 1624 C C . TYR B 2 105 ? 8.807 15.550 22.194 1.00 6.61 405 TYR B C 1
ATOM 1625 O O . TYR B 2 105 ? 9.766 16.332 22.264 1.00 6.34 405 TYR B O 1
ATOM 1634 N N . ALA B 2 106 ? 7.681 15.887 21.528 1.00 6.73 406 ALA B N 1
ATOM 1635 C CA . ALA B 2 106 ? 7.505 17.225 20.935 1.00 7.07 406 ALA B CA 1
ATOM 1636 C C . ALA B 2 106 ? 7.822 18.291 22.006 1.00 7.09 406 ALA B C 1
ATOM 1637 O O . ALA B 2 106 ? 7.375 18.201 23.160 1.00 6.70 406 ALA B O 1
ATOM 1639 N N . MET B 2 107 ? 8.637 19.277 21.651 1.00 6.46 407 MET B N 1
ATOM 1640 C CA . MET B 2 107 ? 9.222 20.166 22.650 1.00 8.03 407 MET B CA 1
ATOM 1641 C C . MET B 2 107 ? 8.370 21.341 23.065 1.00 5.93 407 MET B C 1
ATOM 1642 O O . MET B 2 107 ? 7.888 22.049 22.178 1.00 6.32 407 MET B O 1
ATOM 1647 N N . ASP B 2 108 ? 8.178 21.600 24.362 1.00 4.59 408 ASP B N 1
ATOM 1648 C CA . ASP B 2 108 ? 7.548 22.859 24.663 1.00 6.18 408 ASP B CA 1
ATOM 1649 C C . ASP B 2 108 ? 8.610 23.865 25.109 1.00 6.81 408 ASP B C 1
ATOM 1650 O O . ASP B 2 108 ? 8.842 24.853 24.403 1.00 10.30 408 ASP B O 1
ATOM 1655 N N . TYR B 2 109 ? 9.366 23.614 26.164 1.00 8.04 409 TYR B N 1
ATOM 1656 C CA . TYR B 2 109 ? 10.386 24.530 26.673 1.00 7.52 409 TYR B CA 1
ATOM 1657 C C . TYR B 2 109 ? 11.751 24.075 26.166 1.00 8.79 409 TYR B C 1
ATOM 1658 O O . TYR B 2 109 ? 12.064 22.858 26.073 1.00 7.62 409 TYR B O 1
ATOM 1667 N N . TRP B 2 110 ? 12.533 25.111 25.870 1.00 7.65 410 TRP B N 1
ATOM 1668 C CA . TRP B 2 110 ? 13.858 24.953 25.317 1.00 7.49 410 TRP B CA 1
ATOM 1669 C C . TRP B 2 110 ? 14.842 25.719 26.193 1.00 7.63 410 TRP B C 1
ATOM 1670 O O . TRP B 2 110 ? 14.516 26.794 26.736 1.00 8.52 410 TRP B O 1
ATOM 1681 N N . GLY B 2 111 ? 16.056 25.181 26.357 1.00 8.39 411 GLY B N 1
ATOM 1682 C CA . GLY B 2 111 ? 17.145 25.902 27.018 1.00 7.42 411 GLY B CA 1
ATOM 1683 C C . GLY B 2 111 ? 17.645 26.993 26.068 1.00 7.37 411 GLY B C 1
ATOM 1684 O O . GLY B 2 111 ? 17.201 27.138 24.917 1.00 6.45 411 GLY B O 1
ATOM 1685 N N . GLN B 2 112 ? 18.619 27.785 26.493 1.00 7.56 412 GLN B N 1
ATOM 1686 C CA . GLN B 2 112 ? 19.111 28.867 25.642 1.00 8.46 412 GLN B CA 1
ATOM 1687 C C . GLN B 2 112 ? 20.076 28.450 24.539 1.00 9.48 412 GLN B C 1
ATOM 1688 O O . GLN B 2 112 ? 20.365 29.281 23.667 1.00 10.88 412 GLN B O 1
ATOM 1694 N N . GLY B 2 113 ? 20.531 27.185 24.478 1.00 6.99 413 GLY B N 1
ATOM 1695 C CA . GLY B 2 113 ? 21.440 26.770 23.425 1.00 7.02 413 GLY B CA 1
ATOM 1696 C C . GLY B 2 113 ? 22.872 26.807 23.932 1.00 9.87 413 GLY B C 1
ATOM 1697 O O . GLY B 2 113 ? 23.229 27.774 24.612 1.00 11.27 413 GLY B O 1
ATOM 1698 N N . THR B 2 114 ? 23.679 25.779 23.641 1.00 8.74 414 THR B N 1
ATOM 1699 C CA . THR B 2 114 ? 25.102 25.694 24.028 1.00 9.30 414 THR B CA 1
ATOM 1700 C C . THR B 2 114 ? 25.915 25.533 22.727 1.00 9.87 414 THR B C 1
ATOM 1701 O O . THR B 2 114 ? 25.629 24.601 21.961 1.00 9.22 414 THR B O 1
ATOM 1705 N N . THR B 2 115 ? 26.889 26.386 22.412 1.00 7.97 415 THR B N 1
ATOM 1706 C CA . THR B 2 115 ? 27.673 26.226 21.210 1.00 10.18 415 THR B CA 1
ATOM 1707 C C . THR B 2 115 ? 28.666 25.070 21.351 1.00 9.84 415 THR B C 1
ATOM 1708 O O . THR B 2 115 ? 29.319 24.933 22.400 1.00 8.58 415 THR B O 1
ATOM 1712 N N . VAL B 2 116 ? 28.753 24.176 20.363 1.00 10.75 416 VAL B N 1
ATOM 1713 C CA . VAL B 2 116 ? 29.906 23.293 20.333 1.00 10.37 416 VAL B CA 1
ATOM 1714 C C . VAL B 2 116 ? 30.426 23.451 18.910 1.00 10.95 416 VAL B C 1
ATOM 1715 O O . VAL B 2 116 ? 29.689 23.494 17.902 1.00 10.03 416 VAL B O 1
ATOM 1719 N N . THR B 2 117 ? 31.741 23.628 18.817 1.00 9.68 417 THR B N 1
ATOM 1720 C CA . THR B 2 117 ? 32.412 23.755 17.553 1.00 8.70 417 THR B CA 1
ATOM 1721 C C . THR B 2 117 ? 33.469 22.653 17.559 1.00 10.12 417 THR B C 1
ATOM 1722 O O . THR B 2 117 ? 34.197 22.502 18.547 1.00 9.72 417 THR B O 1
ATOM 1726 N N . VAL B 2 118 ? 33.590 21.877 16.491 1.00 8.61 418 VAL B N 1
ATOM 1727 C CA . VAL B 2 118 ? 34.625 20.851 16.436 1.00 9.57 418 VAL B CA 1
ATOM 1728 C C . VAL B 2 118 ? 35.483 21.249 15.245 1.00 9.36 418 VAL B C 1
ATOM 1729 O O . VAL B 2 118 ? 34.998 21.249 14.098 1.00 8.56 418 VAL B O 1
ATOM 1733 N N . SER B 2 119 ? 36.749 21.570 15.509 1.00 11.14 419 SER B N 1
ATOM 1734 C CA . SER B 2 119 ? 37.623 22.124 14.488 1.00 14.42 419 SER B CA 1
ATOM 1735 C C . SER B 2 119 ? 39.085 21.934 14.884 1.00 14.10 419 SER B C 1
ATOM 1736 O O . SER B 2 119 ? 39.399 22.081 16.055 1.00 13.71 419 SER B O 1
ATOM 1739 N N . LYS C 3 3 ? 2.966 5.922 26.141 1.00 46.67 501 LYS C N 1
ATOM 1740 C CA . LYS C 3 3 ? 3.442 5.126 25.029 1.00 45.94 501 LYS C CA 1
ATOM 1741 C C . LYS C 3 3 ? 2.537 5.489 23.857 1.00 43.53 501 LYS C C 1
ATOM 1742 O O . LYS C 3 3 ? 1.327 5.655 24.023 1.00 45.24 501 LYS C O 1
ATOM 1748 N N . LYS C 3 4 ? 3.156 5.692 22.713 1.00 39.62 502 LYS C N 1
ATOM 1749 C CA . LYS C 3 4 ? 2.515 6.062 21.467 1.00 36.04 502 LYS C CA 1
ATOM 1750 C C . LYS C 3 4 ? 3.660 5.946 20.481 1.00 33.33 502 LYS C C 1
ATOM 1751 O O . LYS C 3 4 ? 4.829 6.177 20.857 1.00 30.75 502 LYS C O 1
ATOM 1757 N N . GLY C 3 5 ? 3.278 5.619 19.235 1.00 30.57 503 GLY C N 1
ATOM 1758 C CA . GLY C 3 5 ? 4.206 5.569 18.115 1.00 25.73 503 GLY C CA 1
ATOM 1759 C C . GLY C 3 5 ? 5.231 4.502 18.388 1.00 22.36 503 GLY C C 1
ATOM 1760 O O . GLY C 3 5 ? 4.907 3.356 18.733 1.00 20.70 503 GLY C O 1
ATOM 1761 N N . ASN C 3 6 ? 6.493 4.848 18.274 1.00 18.44 504 ASN C N 1
ATOM 1762 C CA . ASN C 3 6 ? 7.484 3.819 18.493 1.00 16.05 504 ASN C CA 1
ATOM 1763 C C . ASN C 3 6 ? 8.394 4.164 19.653 1.00 14.47 504 ASN C C 1
ATOM 1764 O O . ASN C 3 6 ? 9.564 3.734 19.701 1.00 16.51 504 ASN C O 1
ATOM 1769 N N . TYR C 3 7 ? 7.884 4.921 20.630 1.00 11.97 505 TYR C N 1
ATOM 1770 C CA . TYR C 3 7 ? 8.749 5.263 21.740 1.00 10.81 505 TYR C CA 1
ATOM 1771 C C . TYR C 3 7 ? 8.006 5.434 23.057 1.00 10.74 505 TYR C C 1
ATOM 1772 O O . TYR C 3 7 ? 6.771 5.635 23.105 1.00 9.88 505 TYR C O 1
ATOM 1781 N N . VAL C 3 8 ? 8.743 5.328 24.169 1.00 9.86 506 VAL C N 1
ATOM 1782 C CA . VAL C 3 8 ? 8.125 5.598 25.455 1.00 10.14 506 VAL C CA 1
ATOM 1783 C C . VAL C 3 8 ? 8.747 6.860 26.053 1.00 10.66 506 VAL C C 1
ATOM 1784 O O . VAL C 3 8 ? 9.953 7.125 25.896 1.00 10.16 506 VAL C O 1
ATOM 1788 N N . VAL C 3 9 ? 7.906 7.726 26.626 1.00 9.43 507 VAL C N 1
ATOM 1789 C CA . VAL C 3 9 ? 8.482 8.825 27.365 1.00 9.95 507 VAL C CA 1
ATOM 1790 C C . VAL C 3 9 ? 8.143 8.589 28.821 1.00 9.92 507 VAL C C 1
ATOM 1791 O O . VAL C 3 9 ? 9.029 8.912 29.618 1.00 10.09 507 VAL C O 1
ATOM 1795 N N . THR C 3 10 ? 6.987 8.024 29.258 1.00 8.46 508 THR C N 1
ATOM 1796 C CA . THR C 3 10 ? 6.777 7.815 30.703 1.00 7.96 508 THR C CA 1
ATOM 1797 C C . THR C 3 10 ? 6.998 6.356 31.087 1.00 8.17 508 THR C C 1
ATOM 1798 O O . THR C 3 10 ? 6.350 5.421 30.581 1.00 9.84 508 THR C O 1
ATOM 1802 N N . ASP C 3 11 ? 7.979 6.151 31.955 1.00 9.89 509 ASP C N 1
ATOM 1803 C CA . ASP C 3 11 ? 8.310 4.838 32.461 1.00 12.52 509 ASP C CA 1
ATOM 1804 C C . ASP C 3 11 ? 7.318 4.382 33.513 1.00 17.31 509 ASP C C 1
ATOM 1805 O O . ASP C 3 11 ? 6.591 5.175 34.110 1.00 16.15 509 ASP C O 1
ATOM 1810 N N . HIS C 3 12 ? 7.245 3.066 33.672 1.00 21.99 510 HIS C N 1
ATOM 1811 C CA . HIS C 3 12 ? 6.485 2.399 34.734 1.00 27.65 510 HIS C CA 1
ATOM 1812 C C . HIS C 3 12 ? 7.360 1.228 35.172 1.00 31.16 510 HIS C C 1
ATOM 1813 O O . HIS C 3 12 ? 8.282 0.832 34.435 1.00 34.45 510 HIS C O 1
#

Radius of gyration: 17.33 Å; Cα contacts (8 Å, |Δi|>4): 663; chains: 3; bounding box: 45×42×42 Å

Secondary structure (DSSP, 8-state):
---EEEE-SEEE--TT--EEEEEEESS--TT-EEEEEE-TTS--EEEEETTTEEPTTS-TTEEEEEETTEEEEEESS--GGG-EEEEEEE-SSSSPEE---EEEE-/--EEEEE--EEE-TT--EEEEEEEESS-GGGS-EEEEEE-TT--EEEEEEE-TTSS-EEE-TTTTTTEEEEEEGGGTEEEEEE-S--GGG-EEEEEEEEEETTEEEEEEE---EEEEE-/-BTTB-SS--

Solvent-accessible surface area: 10317 Å² total; per-residue (Å²): 141,9,122,10,87,20,52,52,84,61,44,84,25,64,86,43,101,119,1,53,0,104,0,99,12,72,67,77,0,93,51,11,0,0,0,0,12,19,57,129,91,90,36,2,107,11,2,1,1,25,52,44,68,53,61,122,79,14,51,102,38,7,49,18,58,29,93,20,50,61,0,21,0,21,0,82,95,0,76,71,103,2,61,11,18,0,1,0,0,0,0,54,34,24,34,3,31,20,1,60,15,0,90,3,82,62,195,30,106,6,82,6,62,51,23,31,125,24,155,86,55,32,62,29,103,0,27,0,70,5,56,47,38,63,4,161,140,45,0,0,0,0,0,10,18,44,122,94,103,37,10,64,5,0,0,0,3,0,8,40,28,184,46,54,39,46,10,114,86,0,111,87,36,7,72,3,42,30,78,46,101,114,64,3,0,30,0,68,0,38,64,3,84,65,119,1,52,8,56,0,4,0,0,16,0,43,29,67,43,0,0,0,0,18,97,24,0,93,12,11,84,1,44,4,87,137,39,37,72,1,30,0,40,25,220

CATH classification: 2.60.40.10

InterPro domains:
  IPR003599 Immunoglobulin domain subtype [SM00409] (8-111)
  IPR007110 Immunoglobulin-like domain [PS50835] (1-103)
  IPR013106 Immunoglobulin V-set domain [PF07686] (6-110)
  IPR013106 Immunoglobulin V-set domain [SM00406] (18-94)
  IPR013783 Immunoglobulin-like fold [G3DSA:2.60.40.10] (1-111)
  IPR036179 Immunoglobulin-like domain superfamily [SSF48726] (1-110)
  IPR050150 Immunoglobulin Variable Light Chain [PTHR23267] (2-95)

Foldseek 3Di:
DKAKAKPDQEDEDDAQAKDKIKIFIPWFQQQQKWKWWDDPPGDTHTAAGRPFHGDPPHDPQWTKDDGIGIIMIMGGRDDQVRFTWMKMWRDRDPVIYIHPTYGYHD/DWAWAKDKADEEAAQAKIKIKTAIDDDQLLLWKKFKWWADPVRDIGTAKIAASVRPDIGGDPVQPPFWDWGADNVRNMIMIIGGSDDQVPFTFMKIFIAPDNPGNPGDDIHPTHGHGHD/DDDPDDDDDD

Sequence (235 aa):
DIELTQSPASLSVATGEKVTIRCMTSTDIDDDMNWYQQKPGEPPKFLISEGNTLRPGVPSRFSSSGTGT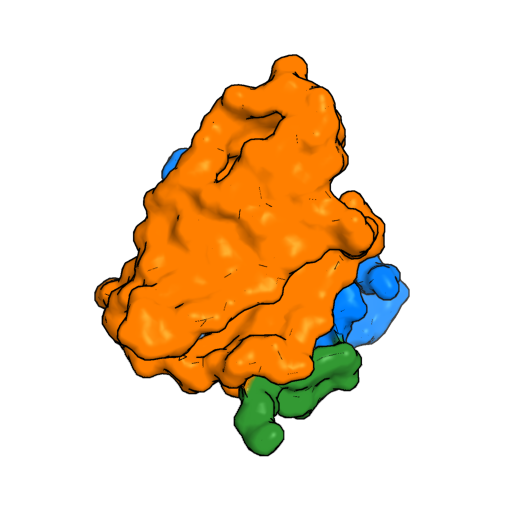DFVFTIENTLSEDVGDYYCLQSFNVPLTFGCGTKLEIQVKLQQSGGGLVKPGASLKLSCVTSGFTFRKFGMSWVRQTSDKCLEWVASISTGGYNTYYSDNVKGRFTISRENAKNTLYLQMSSLKSEDTALYYCTRGYSSTSYAMDYWGQGTTVTVSKKGNYVVTDH